Protein AF-C6X1U6-F1 (afdb_monomer_lite)

Foldseek 3Di:
DDDDPVQVPDPPDDDDDDPDDDPPDDDPPVPQDDPVDPVVSVVPPPPVVVVVVVCVVVVDPDPDPPPDDDQDDQWDCPPNDIDGDPVNVCCVVVVVVVVVVVVVVVVLQQVLLVVLCVVCDPVNVVVLVHDSVCSSVLSSVLVVVDVCNVCVVVVNSVVVVVSSVVCSVVVVVVPVVDCPPPDDD

Sequence (185 aa):
MKVSEADLANTQNFVELKIAYYDIQEVVISKFKPTGNLRKDVSSLKTGEKTLALQQMIGLPTPKGDGTPPELPVAGFSGGGLTFSLESIYDILSGERKKKERANQYERMNTAVGNIRKYYGEEYFAALKIPAQLTDNFLQFVYTSENLYPYIQANNYEAIAVYIEKYLPIYQRRLRNSSLMEVPK

Structure (mmCIF, N/CA/C/O backbone):
data_AF-C6X1U6-F1
#
_entry.id   AF-C6X1U6-F1
#
loop_
_atom_site.group_PDB
_atom_site.id
_atom_site.type_symbol
_atom_site.label_atom_id
_atom_site.label_alt_id
_atom_site.label_comp_id
_atom_site.label_asym_id
_atom_site.label_entity_id
_atom_site.label_seq_id
_atom_site.pdbx_PDB_ins_code
_atom_site.Cartn_x
_atom_site.Cartn_y
_atom_site.Cartn_z
_atom_site.occupancy
_atom_site.B_iso_or_equiv
_atom_site.auth_seq_id
_atom_site.auth_comp_id
_atom_site.auth_asym_id
_atom_site.auth_atom_id
_atom_site.pdbx_PDB_model_num
ATOM 1 N N . MET A 1 1 ? -17.023 -16.936 -48.971 1.00 50.19 1 MET A N 1
ATOM 2 C CA . MET A 1 1 ? -18.287 -16.251 -49.315 1.00 50.19 1 MET A CA 1
ATOM 3 C C . MET A 1 1 ? -18.943 -15.867 -47.996 1.00 50.19 1 MET A C 1
ATOM 5 O O . MET A 1 1 ? -19.066 -16.744 -47.152 1.00 50.19 1 MET A O 1
ATOM 9 N N . LYS A 1 2 ? -19.204 -14.582 -47.731 1.00 56.22 2 LYS A N 1
ATOM 10 C CA . LYS A 1 2 ? -19.850 -14.160 -46.475 1.00 56.22 2 LYS A CA 1
ATOM 11 C C . LYS A 1 2 ? -21.357 -14.364 -46.622 1.00 56.22 2 LYS A C 1
ATOM 13 O O . LYS A 1 2 ? -21.926 -13.840 -47.571 1.00 56.22 2 LYS A O 1
ATOM 18 N N . VAL A 1 3 ? -21.954 -15.136 -45.720 1.00 67.94 3 VAL A N 1
ATOM 19 C CA . VAL A 1 3 ? -23.409 -15.335 -45.647 1.00 67.94 3 VAL A CA 1
ATOM 20 C C . VAL A 1 3 ? -24.014 -14.118 -44.948 1.00 67.94 3 VAL A C 1
ATOM 22 O O . VAL A 1 3 ? -23.478 -13.688 -43.924 1.00 67.94 3 VAL A O 1
ATOM 25 N N . SER A 1 4 ? -25.064 -13.528 -45.522 1.00 78.81 4 SER A N 1
ATOM 26 C CA . SER A 1 4 ? -25.756 -12.375 -44.939 1.00 78.81 4 SER A CA 1
ATOM 27 C C . SER A 1 4 ? -26.919 -12.823 -44.047 1.00 78.81 4 SER A C 1
ATOM 29 O O . SER A 1 4 ? -27.421 -13.938 -44.173 1.00 78.81 4 SER A O 1
ATOM 31 N N . GLU A 1 5 ? -27.374 -11.959 -43.139 1.00 74.50 5 GLU A N 1
ATOM 32 C CA . GLU A 1 5 ? -28.480 -12.270 -42.217 1.00 74.50 5 GLU A CA 1
ATOM 33 C C . GLU A 1 5 ? -29.801 -12.566 -42.952 1.00 74.50 5 GLU A C 1
ATOM 35 O O . GLU A 1 5 ? -30.595 -13.386 -42.494 1.00 74.50 5 GLU A O 1
ATOM 40 N N . ALA A 1 6 ? -30.002 -11.973 -44.134 1.00 74.12 6 ALA A N 1
ATOM 41 C CA . ALA A 1 6 ? -31.162 -12.237 -44.985 1.00 74.12 6 ALA A CA 1
ATOM 42 C C . ALA A 1 6 ? -31.164 -13.667 -45.560 1.00 74.12 6 ALA A C 1
ATOM 44 O O . ALA A 1 6 ? -32.229 -14.255 -45.747 1.00 74.12 6 ALA A O 1
ATOM 45 N N . ASP A 1 7 ? -29.984 -14.253 -45.786 1.00 69.44 7 ASP A N 1
ATOM 46 C CA . ASP A 1 7 ? -29.849 -15.609 -46.329 1.00 69.44 7 ASP A CA 1
ATOM 47 C C . ASP A 1 7 ? -30.165 -16.685 -45.278 1.00 69.44 7 ASP A C 1
ATOM 49 O O . ASP A 1 7 ? -30.629 -17.772 -45.626 1.00 69.44 7 ASP A O 1
ATOM 53 N N . LEU A 1 8 ? -29.951 -16.380 -43.992 1.00 67.44 8 LEU A N 1
ATOM 54 C CA . LEU A 1 8 ? -30.239 -17.272 -42.860 1.00 67.44 8 LEU A CA 1
ATOM 55 C C . LEU A 1 8 ? -31.732 -17.311 -42.497 1.00 67.44 8 LEU A C 1
ATOM 57 O O . LEU A 1 8 ? -32.196 -18.292 -41.922 1.00 67.44 8 LEU A O 1
ATOM 61 N N . ALA A 1 9 ? -32.483 -16.258 -42.828 1.00 73.88 9 ALA A N 1
ATOM 62 C CA . ALA A 1 9 ? -33.910 -16.143 -42.521 1.00 73.88 9 ALA A CA 1
ATOM 63 C C . ALA A 1 9 ? -34.822 -16.844 -43.547 1.00 73.88 9 ALA A C 1
ATOM 65 O O . ALA A 1 9 ? -36.017 -17.019 -43.300 1.00 73.88 9 ALA A O 1
ATOM 66 N N . ASN A 1 10 ? -34.285 -17.242 -44.704 1.00 77.38 10 ASN A N 1
ATOM 67 C CA . ASN A 1 10 ? -35.047 -17.920 -45.745 1.00 77.38 10 ASN A CA 1
ATOM 68 C C . ASN A 1 10 ? -35.204 -19.417 -45.422 1.00 77.38 10 ASN A C 1
ATOM 70 O O . ASN A 1 10 ? -34.238 -20.176 -45.445 1.00 77.38 10 ASN A O 1
ATOM 74 N N . THR A 1 11 ? -36.441 -19.857 -45.185 1.00 71.06 11 THR A N 1
ATOM 75 C CA . THR A 1 11 ? -36.788 -21.250 -44.848 1.00 71.06 11 THR A CA 1
ATOM 76 C C . THR A 1 11 ? -36.575 -22.251 -45.986 1.00 71.06 11 THR A C 1
ATOM 78 O O . THR A 1 11 ? -36.653 -23.454 -45.748 1.00 71.06 11 THR A O 1
ATOM 81 N N . GLN A 1 12 ? -36.294 -21.787 -47.209 1.00 77.31 12 GLN A N 1
ATOM 82 C CA . GLN A 1 12 ? -35.947 -22.643 -48.349 1.00 77.31 12 GLN A CA 1
ATOM 83 C C . GLN A 1 12 ? -34.436 -22.902 -48.486 1.00 77.31 12 GLN A C 1
ATOM 85 O O . GLN A 1 12 ? -34.033 -23.690 -49.341 1.00 77.31 12 GLN A O 1
ATOM 90 N N . ASN A 1 13 ? -33.593 -22.274 -47.659 1.00 73.00 13 ASN A N 1
ATOM 91 C CA . ASN A 1 13 ? -32.148 -22.484 -47.694 1.00 73.00 13 ASN A CA 1
ATOM 92 C C . ASN A 1 13 ? -31.732 -23.659 -46.801 1.00 73.00 13 ASN A C 1
ATOM 94 O O . ASN A 1 13 ? -32.046 -23.709 -45.613 1.00 73.00 13 ASN A O 1
ATOM 98 N N . PHE A 1 14 ? -30.970 -24.593 -47.371 1.00 68.94 14 PHE A N 1
ATOM 99 C CA . PHE A 1 14 ? -30.377 -25.709 -46.639 1.00 68.94 14 PHE A CA 1
ATOM 100 C C . PHE A 1 14 ? -28.915 -25.387 -46.306 1.00 68.94 14 PHE A C 1
ATOM 102 O O . PHE A 1 14 ? -28.073 -25.300 -47.201 1.00 68.94 14 PHE A O 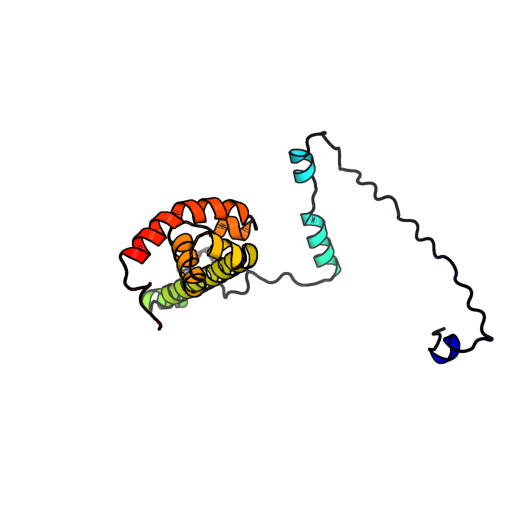1
ATOM 109 N N . VAL A 1 15 ? -28.613 -25.191 -45.021 1.00 71.50 15 VAL A N 1
ATOM 110 C CA . VAL A 1 15 ? -27.253 -24.912 -44.537 1.00 71.50 15 VAL A CA 1
ATOM 111 C C . VAL A 1 15 ? -26.672 -26.185 -43.930 1.00 71.50 15 VAL A C 1
ATOM 113 O O . VAL A 1 15 ? -27.056 -26.602 -42.840 1.00 71.50 15 VAL A O 1
ATOM 116 N N . GLU A 1 16 ? -25.733 -26.808 -44.637 1.00 68.00 16 GLU A N 1
ATOM 117 C CA . GLU A 1 16 ? -25.011 -27.979 -44.138 1.00 68.00 16 GLU A CA 1
ATOM 118 C C . GLU A 1 16 ? -23.931 -27.544 -43.131 1.00 68.00 16 GLU A C 1
ATOM 120 O O . GLU A 1 16 ? -22.951 -26.882 -43.483 1.00 68.00 16 GLU A O 1
ATOM 125 N N . LEU A 1 17 ? -24.097 -27.924 -41.861 1.00 72.06 17 LEU A N 1
ATOM 126 C CA . LEU A 1 17 ? -23.084 -27.718 -40.828 1.00 72.06 17 LEU A CA 1
ATOM 127 C C . LEU A 1 17 ? -22.042 -28.833 -40.909 1.00 72.06 17 LEU A C 1
ATOM 129 O O . LEU A 1 17 ? -22.292 -29.971 -40.514 1.00 72.06 17 LEU A O 1
ATOM 133 N N . LYS A 1 18 ? -20.845 -28.501 -41.392 1.00 69.75 18 LYS A N 1
ATOM 134 C CA . LYS A 1 18 ? -19.700 -29.412 -41.323 1.00 69.75 18 LYS A CA 1
ATOM 135 C C . LYS A 1 18 ? -19.102 -29.347 -39.926 1.00 69.75 18 LYS A C 1
ATOM 137 O O . LYS A 1 18 ? -18.634 -28.293 -39.497 1.00 69.75 18 LYS A O 1
ATOM 142 N N . ILE A 1 19 ? -19.117 -30.474 -39.221 1.00 71.31 19 ILE A N 1
ATOM 143 C CA . ILE A 1 19 ? -18.450 -30.606 -37.927 1.00 71.31 19 ILE A CA 1
ATOM 144 C C . ILE A 1 19 ? -16.945 -30.496 -38.183 1.00 71.31 19 ILE A C 1
ATOM 146 O O . ILE A 1 19 ? -16.325 -31.404 -38.732 1.00 71.31 19 ILE A O 1
ATOM 150 N N . ALA A 1 20 ? -16.363 -29.354 -37.828 1.00 67.31 20 ALA A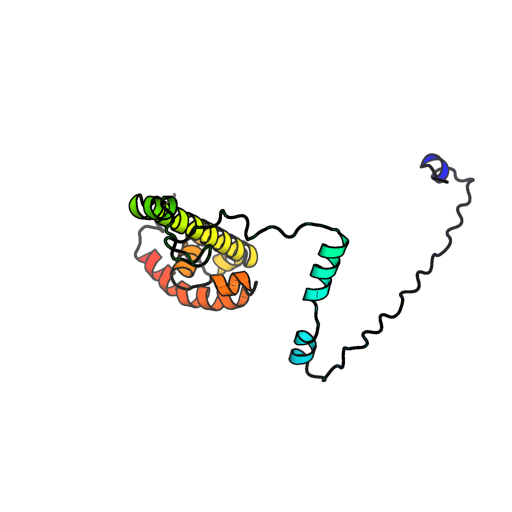 N 1
ATOM 151 C CA . ALA A 1 20 ? -14.921 -29.183 -37.826 1.00 67.31 20 ALA A CA 1
ATOM 152 C C . ALA A 1 20 ? -14.374 -29.824 -36.546 1.00 67.31 20 ALA A C 1
ATOM 154 O O . ALA A 1 20 ? -14.392 -29.215 -35.476 1.00 67.31 20 ALA A O 1
ATOM 155 N N . TYR A 1 21 ? -13.927 -31.074 -36.648 1.00 63.84 21 TYR A N 1
ATOM 156 C CA . TYR A 1 21 ? -13.110 -31.676 -35.604 1.00 63.84 21 TYR A CA 1
ATOM 157 C C . TYR A 1 21 ? -11.742 -30.999 -35.641 1.00 63.84 21 TYR A C 1
ATOM 159 O O . TYR A 1 21 ? -10.990 -31.138 -36.605 1.00 63.84 21 TYR A O 1
ATOM 167 N N . TYR A 1 22 ? -11.444 -30.219 -34.609 1.00 65.31 22 TYR A N 1
ATOM 168 C CA . TYR A 1 22 ? -10.088 -29.764 -34.358 1.00 65.31 22 TYR A CA 1
ATOM 169 C C . TYR A 1 22 ? -9.414 -30.835 -33.510 1.00 65.31 22 TYR A C 1
ATOM 171 O O . TYR A 1 22 ? -9.748 -30.986 -32.334 1.00 65.31 22 TYR A O 1
ATOM 179 N N . ASP A 1 23 ? -8.486 -31.581 -34.102 1.00 61.91 23 ASP A N 1
ATOM 180 C CA . ASP A 1 23 ? -7.615 -32.448 -33.318 1.00 61.91 23 ASP A CA 1
ATOM 181 C C . ASP A 1 23 ? -6.741 -31.570 -32.422 1.00 61.91 23 ASP A C 1
ATOM 183 O O . ASP A 1 23 ? -5.932 -30.758 -32.885 1.00 61.91 23 ASP A O 1
ATOM 187 N N . ILE A 1 24 ? -6.929 -31.714 -31.111 1.00 65.25 24 ILE A N 1
ATOM 188 C CA . ILE A 1 24 ? -6.045 -31.108 -30.123 1.00 65.25 24 ILE A CA 1
ATOM 189 C C . ILE A 1 24 ? -4.733 -31.883 -30.203 1.00 65.25 24 ILE A C 1
ATOM 191 O O . ILE A 1 24 ? -4.658 -33.032 -29.773 1.00 65.25 24 ILE A O 1
ATOM 195 N N . GLN A 1 25 ? -3.702 -31.258 -30.774 1.00 67.50 25 GLN A N 1
ATOM 196 C CA . GLN A 1 25 ? -2.371 -31.857 -30.819 1.00 67.50 25 GLN A CA 1
ATOM 197 C C . GLN A 1 25 ? -1.888 -32.139 -29.395 1.00 67.50 25 GLN A C 1
ATOM 199 O O . GLN A 1 25 ? -1.902 -31.257 -28.531 1.00 67.50 25 GLN A O 1
ATOM 204 N N . GLU A 1 26 ? -1.446 -33.371 -29.155 1.00 64.88 26 GLU A N 1
ATOM 205 C CA . GLU A 1 26 ? -0.844 -33.751 -27.886 1.00 64.88 26 GLU A CA 1
ATOM 206 C C . GLU A 1 26 ? 0.446 -32.948 -27.676 1.00 64.88 26 GLU A C 1
ATOM 208 O O . GLU A 1 26 ? 1.422 -33.063 -28.421 1.00 64.88 26 GLU A O 1
ATOM 213 N N . VAL A 1 27 ? 0.457 -32.103 -26.646 1.00 67.00 27 VAL A N 1
ATOM 214 C CA . VAL A 1 27 ? 1.655 -31.356 -26.267 1.00 67.00 27 VAL A CA 1
ATOM 215 C C . VAL A 1 27 ? 2.559 -32.292 -25.477 1.00 67.00 27 VAL A C 1
ATOM 217 O O . VAL A 1 27 ? 2.392 -32.472 -24.271 1.00 67.00 27 VAL A O 1
ATOM 220 N N . VAL A 1 28 ? 3.555 -32.867 -26.149 1.00 61.66 28 VAL A N 1
ATOM 221 C CA . VAL A 1 28 ? 4.615 -33.629 -25.482 1.00 61.66 28 VAL A CA 1
ATOM 222 C C . VAL A 1 28 ? 5.458 -32.665 -24.647 1.00 61.66 28 VAL A C 1
ATOM 224 O O . VAL A 1 28 ? 6.329 -31.953 -25.155 1.00 61.66 28 VAL A O 1
ATOM 227 N N . ILE A 1 29 ? 5.228 -32.643 -23.332 1.00 61.91 29 ILE A N 1
ATOM 228 C CA . ILE A 1 29 ? 6.086 -31.920 -22.388 1.00 61.91 29 ILE A CA 1
ATOM 229 C C . ILE A 1 29 ? 7.351 -32.760 -22.173 1.00 61.91 29 ILE A C 1
ATOM 231 O O . ILE A 1 29 ? 7.515 -33.433 -21.161 1.00 61.91 29 ILE A O 1
ATOM 235 N N . SER A 1 30 ? 8.270 -32.722 -23.139 1.00 59.72 30 SER A N 1
ATOM 236 C CA . SER A 1 30 ? 9.476 -33.570 -23.194 1.00 59.72 30 SER A CA 1
ATOM 237 C C . SER A 1 30 ? 10.412 -33.470 -21.979 1.00 59.72 30 SER A C 1
ATOM 239 O O . SER A 1 30 ? 11.325 -34.280 -21.831 1.00 59.72 30 SER A O 1
ATOM 241 N N . LYS A 1 31 ? 10.212 -32.482 -21.098 1.00 62.06 31 LYS A N 1
ATOM 242 C CA . LYS A 1 31 ? 11.118 -32.168 -19.983 1.00 62.06 31 LYS A CA 1
ATOM 243 C C . LYS A 1 31 ? 10.498 -32.308 -18.592 1.00 62.06 31 LYS A C 1
ATOM 245 O O . LYS A 1 31 ? 11.235 -32.194 -17.616 1.00 62.06 31 LYS A O 1
ATOM 250 N N . PHE A 1 32 ? 9.190 -32.538 -18.469 1.00 67.38 32 PHE A N 1
ATOM 251 C CA . PHE A 1 32 ? 8.551 -32.634 -17.155 1.00 67.38 32 PHE A CA 1
ATOM 252 C C . PHE A 1 32 ? 8.532 -34.089 -16.683 1.00 67.38 32 PHE A C 1
ATOM 254 O O . PHE A 1 32 ? 7.814 -34.922 -17.227 1.00 67.38 32 PHE A O 1
ATOM 261 N N . LYS A 1 33 ? 9.357 -34.395 -15.677 1.00 76.31 33 LYS A N 1
ATOM 262 C CA . LYS A 1 33 ? 9.406 -35.704 -15.018 1.00 76.31 33 LYS A CA 1
ATOM 263 C C . LYS A 1 33 ? 8.799 -35.557 -13.619 1.00 76.31 33 LYS A C 1
ATOM 265 O O . LYS A 1 33 ? 9.509 -35.074 -12.735 1.00 76.31 33 LYS A O 1
ATOM 270 N N . PRO A 1 34 ? 7.516 -35.907 -13.418 1.00 73.94 34 PRO A N 1
ATOM 271 C CA . PRO A 1 34 ? 6.858 -35.729 -12.129 1.00 73.94 34 PRO A CA 1
ATOM 272 C C . PRO A 1 34 ? 7.531 -36.605 -11.073 1.00 73.94 34 PRO A C 1
ATOM 274 O O . PRO A 1 34 ? 7.770 -37.793 -11.286 1.00 73.94 34 PRO A O 1
ATOM 277 N N . THR A 1 35 ? 7.860 -36.001 -9.937 1.00 78.75 35 THR A N 1
ATOM 278 C CA . THR A 1 35 ? 8.556 -36.670 -8.830 1.00 78.75 35 THR A CA 1
ATOM 279 C C . THR A 1 35 ? 7.592 -37.249 -7.795 1.00 78.75 35 THR A C 1
ATOM 281 O O . THR A 1 35 ? 8.029 -37.944 -6.879 1.00 78.75 35 THR A O 1
ATOM 284 N N . GLY A 1 36 ? 6.289 -36.959 -7.917 1.00 79.69 36 GLY A N 1
ATOM 285 C CA . GLY A 1 36 ? 5.250 -37.385 -6.974 1.00 79.69 36 GLY A CA 1
ATOM 286 C C . GLY A 1 36 ? 5.150 -36.487 -5.737 1.00 79.69 36 GLY A C 1
ATOM 287 O O . GLY A 1 36 ? 4.312 -36.713 -4.867 1.00 79.69 36 GLY A O 1
ATOM 288 N N . ASN A 1 37 ? 5.978 -35.443 -5.653 1.00 81.69 37 ASN A N 1
ATOM 289 C CA . ASN A 1 37 ? 5.894 -34.411 -4.631 1.00 81.69 37 ASN A CA 1
ATOM 290 C C . ASN A 1 37 ? 5.326 -33.135 -5.256 1.00 81.69 37 ASN A C 1
ATOM 292 O O . ASN A 1 37 ? 6.052 -32.380 -5.903 1.00 81.69 37 ASN A O 1
ATOM 296 N N . LEU A 1 38 ? 4.045 -32.868 -4.990 1.00 78.75 38 LEU A N 1
ATOM 297 C CA . LEU A 1 38 ? 3.304 -31.714 -5.513 1.00 78.75 38 LEU A CA 1
ATOM 298 C C . LEU A 1 38 ? 4.061 -30.390 -5.368 1.00 78.75 38 LEU A C 1
ATOM 300 O O . LEU A 1 38 ? 4.091 -29.595 -6.300 1.00 78.75 38 LEU A O 1
ATOM 304 N N . ARG A 1 39 ? 4.734 -30.155 -4.236 1.00 76.25 39 ARG A N 1
ATOM 305 C CA . ARG A 1 39 ? 5.456 -28.897 -4.006 1.00 76.25 39 ARG A CA 1
ATOM 306 C C . ARG A 1 39 ? 6.658 -28.738 -4.942 1.00 76.25 39 ARG A C 1
ATOM 308 O O . ARG A 1 39 ? 6.900 -27.639 -5.429 1.00 76.25 39 ARG A O 1
ATOM 315 N N . LYS A 1 40 ? 7.401 -29.823 -5.192 1.00 76.31 40 LYS A N 1
ATOM 316 C CA . LYS A 1 40 ? 8.548 -29.830 -6.119 1.00 76.31 40 LYS A CA 1
ATOM 317 C C . LYS A 1 40 ? 8.098 -29.783 -7.576 1.00 76.31 40 LYS A C 1
ATOM 319 O O . LYS A 1 40 ? 8.709 -29.097 -8.393 1.00 76.31 40 LYS A O 1
ATOM 324 N N . ASP A 1 41 ? 7.016 -30.485 -7.881 1.00 76.50 41 ASP A N 1
ATOM 325 C CA . ASP A 1 41 ? 6.480 -30.571 -9.232 1.00 76.50 41 ASP A CA 1
ATOM 326 C C . ASP A 1 41 ? 5.903 -29.211 -9.660 1.00 76.50 41 ASP A C 1
ATOM 328 O O . ASP A 1 41 ? 6.254 -28.721 -10.731 1.00 76.50 41 ASP A O 1
ATOM 332 N N . VAL A 1 42 ? 5.164 -28.520 -8.783 1.00 73.56 42 VAL A N 1
ATOM 333 C CA . VAL A 1 42 ? 4.659 -27.155 -9.031 1.00 73.56 42 VAL A CA 1
ATOM 334 C C . VAL A 1 42 ? 5.794 -26.151 -9.243 1.00 73.56 42 VAL A C 1
ATOM 336 O O . VAL A 1 42 ? 5.718 -25.344 -10.165 1.00 73.56 42 VAL A O 1
ATOM 339 N N . SER A 1 43 ? 6.878 -26.212 -8.463 1.00 70.81 43 SER A N 1
ATOM 340 C CA . SER A 1 43 ? 8.012 -25.296 -8.655 1.00 70.81 43 SER A CA 1
ATOM 341 C C . SER A 1 43 ? 8.825 -25.583 -9.923 1.00 70.81 43 SER A C 1
ATOM 343 O O . SER A 1 43 ? 9.539 -24.709 -10.406 1.00 70.81 43 SER A O 1
ATOM 345 N N . SER A 1 44 ? 8.753 -26.806 -10.458 1.00 70.56 44 SER A N 1
ATOM 346 C CA . SER A 1 44 ? 9.437 -27.189 -11.702 1.00 70.56 44 SER A CA 1
ATOM 347 C C . SER A 1 44 ? 8.686 -26.761 -12.970 1.00 70.56 44 SER A C 1
ATOM 349 O O . SER A 1 44 ? 9.253 -26.776 -14.067 1.00 70.56 44 SER A O 1
ATOM 351 N N . LEU A 1 45 ? 7.424 -26.340 -12.835 1.00 70.44 45 LEU A N 1
ATOM 352 C CA . LEU A 1 45 ? 6.650 -25.779 -13.933 1.00 70.44 45 LEU A CA 1
ATOM 353 C C . LEU A 1 45 ? 7.167 -24.374 -14.256 1.00 70.44 45 LEU A C 1
ATOM 355 O O . LEU A 1 45 ? 6.998 -23.422 -13.496 1.00 70.44 45 LEU A O 1
ATOM 359 N N . LYS A 1 46 ? 7.784 -24.228 -15.429 1.00 63.94 46 LYS A N 1
ATOM 360 C CA . LYS A 1 46 ? 8.255 -22.943 -15.955 1.00 63.94 46 LYS A CA 1
ATOM 361 C C . LYS A 1 46 ? 7.101 -22.078 -16.484 1.00 63.94 46 LYS A C 1
ATOM 363 O O . LYS A 1 46 ? 7.018 -21.785 -17.674 1.00 63.94 46 LYS A O 1
ATOM 368 N N . THR A 1 47 ? 6.183 -21.669 -15.615 1.00 62.78 47 THR A N 1
ATOM 369 C CA . THR A 1 47 ? 5.020 -20.850 -16.005 1.00 62.78 47 THR A CA 1
ATOM 370 C C . THR A 1 47 ? 5.433 -19.463 -16.517 1.00 62.78 47 THR A C 1
ATOM 372 O O . THR A 1 47 ? 4.802 -18.936 -17.431 1.00 62.78 47 THR A O 1
ATOM 375 N N . GLY A 1 48 ? 6.537 -18.905 -16.007 1.00 61.78 48 GLY A N 1
ATOM 376 C CA . GLY A 1 48 ? 7.036 -17.578 -16.394 1.00 61.78 48 GLY A CA 1
ATOM 377 C C . GLY A 1 48 ? 7.592 -17.469 -17.821 1.00 61.78 48 GLY A C 1
ATOM 378 O O . GLY A 1 48 ? 7.577 -16.384 -18.390 1.00 61.78 48 GLY A O 1
ATOM 379 N N . GLU A 1 49 ? 8.035 -18.569 -18.444 1.00 64.94 49 GLU A N 1
ATOM 380 C CA . GLU A 1 49 ? 8.553 -18.525 -19.826 1.00 64.94 49 GLU A CA 1
ATOM 381 C C . GLU A 1 49 ? 7.429 -18.305 -20.853 1.00 64.94 49 GLU A C 1
ATOM 383 O O . GLU A 1 49 ? 7.663 -17.716 -21.906 1.00 64.94 49 GLU A O 1
ATOM 388 N N . LYS A 1 50 ? 6.192 -18.720 -20.542 1.00 68.50 50 LYS A N 1
ATOM 389 C CA . LYS A 1 50 ? 5.056 -18.612 -21.470 1.00 68.50 50 LYS A CA 1
ATOM 390 C C . LYS A 1 50 ? 4.590 -17.171 -21.659 1.00 68.50 50 LYS A C 1
ATOM 392 O O . LYS A 1 50 ? 4.340 -16.761 -22.786 1.00 68.50 50 LYS A O 1
ATOM 397 N N . THR A 1 51 ? 4.485 -16.395 -20.582 1.00 68.56 51 THR A N 1
ATOM 398 C CA . THR A 1 51 ? 4.078 -14.981 -20.657 1.00 68.56 51 THR A CA 1
ATOM 399 C C . THR A 1 51 ? 5.124 -14.143 -21.386 1.00 68.56 51 THR A C 1
ATOM 401 O O . THR A 1 51 ? 4.770 -13.294 -22.198 1.00 68.56 51 THR A O 1
ATOM 404 N N . LEU A 1 52 ? 6.405 -14.437 -21.158 1.00 69.88 52 LEU A N 1
ATOM 405 C CA . LEU A 1 52 ? 7.533 -13.758 -21.791 1.00 69.88 52 LEU A CA 1
ATOM 406 C C . LEU A 1 52 ? 7.624 -14.093 -23.291 1.00 69.88 52 LEU A C 1
ATOM 408 O O . LEU A 1 52 ? 7.754 -13.191 -24.114 1.00 69.88 52 LEU A O 1
ATOM 412 N N . ALA A 1 53 ? 7.456 -15.366 -23.667 1.00 72.19 53 ALA A N 1
ATOM 413 C CA . ALA A 1 53 ? 7.399 -15.787 -25.070 1.00 72.19 53 ALA A CA 1
ATOM 414 C C . ALA A 1 53 ? 6.194 -15.181 -25.815 1.00 72.19 53 ALA A C 1
ATOM 416 O O . ALA A 1 53 ? 6.326 -14.748 -26.959 1.00 72.19 53 ALA A O 1
ATOM 417 N N . LEU A 1 54 ? 5.032 -15.089 -25.157 1.00 71.31 54 LEU A N 1
ATOM 418 C CA . LEU A 1 54 ? 3.857 -14.412 -25.711 1.00 71.31 54 LEU A CA 1
ATOM 419 C C . LEU A 1 54 ? 4.116 -12.912 -25.911 1.00 71.31 54 LEU A C 1
ATOM 421 O O . LEU A 1 54 ? 3.828 -12.386 -26.979 1.00 71.31 54 LEU A O 1
ATOM 425 N N . GLN A 1 55 ? 4.714 -12.220 -24.939 1.00 70.06 55 GLN A N 1
ATOM 426 C CA . GLN A 1 55 ? 5.071 -10.800 -25.071 1.00 70.06 55 GLN A CA 1
ATOM 427 C C . GLN A 1 55 ? 6.047 -10.546 -26.228 1.00 70.06 55 GLN A C 1
ATOM 429 O O . GLN A 1 55 ? 5.860 -9.597 -26.990 1.00 70.06 55 GLN A O 1
ATOM 434 N N . GLN A 1 56 ? 7.043 -11.422 -26.399 1.00 74.25 56 GLN A N 1
ATOM 435 C CA . GLN A 1 56 ? 7.983 -11.371 -27.522 1.00 74.25 56 GLN A CA 1
ATOM 436 C C . GLN A 1 56 ? 7.286 -11.585 -28.872 1.00 74.25 56 GLN A C 1
ATOM 438 O O . GLN A 1 56 ? 7.594 -10.882 -29.829 1.00 74.25 56 GLN A O 1
ATOM 443 N N . MET A 1 57 ? 6.321 -12.509 -28.945 1.00 71.56 57 MET A N 1
ATOM 444 C CA . MET A 1 57 ? 5.556 -12.794 -30.165 1.00 71.56 57 MET A CA 1
ATOM 445 C C . MET A 1 57 ? 4.634 -11.635 -30.576 1.00 71.56 57 MET A C 1
ATOM 447 O O . MET A 1 57 ? 4.455 -11.390 -31.765 1.00 71.56 57 MET A O 1
ATOM 451 N N . ILE A 1 58 ? 4.060 -10.916 -29.606 1.00 74.88 58 ILE A N 1
ATOM 452 C CA . ILE A 1 58 ? 3.153 -9.779 -29.853 1.00 74.88 58 ILE A CA 1
ATOM 453 C C . ILE A 1 58 ? 3.953 -8.483 -30.127 1.00 74.88 58 ILE A C 1
ATOM 455 O O . ILE A 1 58 ? 3.408 -7.509 -30.639 1.00 74.88 58 ILE A O 1
ATOM 459 N N . GLY A 1 59 ? 5.260 -8.465 -29.835 1.00 76.00 59 GLY A N 1
ATOM 460 C CA . GLY A 1 59 ? 6.148 -7.339 -30.141 1.00 76.00 59 GLY A CA 1
ATOM 461 C C . GLY A 1 59 ? 5.936 -6.109 -29.254 1.00 76.00 59 GLY A C 1
ATOM 462 O O . GLY A 1 59 ? 6.347 -5.011 -29.630 1.00 76.00 59 GLY A O 1
ATOM 463 N N . LEU A 1 60 ? 5.301 -6.260 -28.085 1.00 74.94 60 LEU A N 1
ATOM 464 C CA . LEU A 1 60 ? 5.164 -5.145 -27.148 1.00 74.94 60 LEU A CA 1
ATOM 465 C C . LEU A 1 60 ? 6.530 -4.854 -26.509 1.00 74.94 60 LEU A C 1
ATOM 467 O O . LEU A 1 60 ? 7.114 -5.756 -25.899 1.00 74.94 60 LEU A O 1
ATOM 471 N N . PRO A 1 61 ? 7.049 -3.615 -26.592 1.00 67.69 61 PRO A N 1
ATOM 472 C CA . PRO A 1 61 ? 8.232 -3.248 -25.834 1.00 67.69 61 PRO A CA 1
ATOM 473 C C . PRO A 1 61 ? 7.919 -3.380 -24.342 1.00 67.69 61 PRO A C 1
ATOM 475 O O . PRO A 1 61 ? 6.891 -2.896 -23.865 1.00 67.69 61 PRO A O 1
ATOM 478 N N . THR A 1 62 ? 8.807 -4.027 -23.589 1.00 66.00 62 THR A N 1
ATOM 479 C CA . THR A 1 62 ? 8.692 -4.055 -22.129 1.00 66.00 62 THR A CA 1
ATOM 480 C C . THR A 1 62 ? 8.785 -2.619 -21.605 1.00 66.00 62 THR A C 1
ATOM 482 O O . THR A 1 62 ? 9.737 -1.918 -21.978 1.00 66.00 62 THR A O 1
ATOM 485 N N . PRO A 1 63 ? 7.842 -2.157 -20.764 1.00 64.56 63 PRO A N 1
ATOM 486 C CA . PRO A 1 63 ? 7.933 -0.832 -20.169 1.00 64.56 63 PRO A CA 1
ATOM 487 C C . PRO A 1 63 ? 9.262 -0.708 -19.415 1.00 64.56 63 PRO A C 1
ATOM 489 O O . PRO A 1 63 ? 9.680 -1.619 -18.700 1.00 64.56 63 PRO A O 1
ATOM 492 N N . LYS A 1 64 ? 9.977 0.399 -19.636 1.00 61.91 64 LYS A N 1
ATOM 493 C CA . LYS A 1 64 ? 11.242 0.660 -18.945 1.00 61.91 64 LYS A CA 1
ATOM 494 C C . LYS A 1 64 ? 10.933 1.080 -17.509 1.00 61.91 64 LYS A C 1
ATOM 496 O O . LYS A 1 64 ? 10.476 2.197 -17.285 1.00 61.91 64 LYS A O 1
ATOM 501 N N . GLY A 1 65 ? 11.220 0.190 -16.562 1.00 67.75 65 GLY A N 1
ATOM 502 C CA . GLY A 1 65 ? 11.007 0.423 -15.134 1.00 67.75 65 GLY A CA 1
ATOM 503 C C . GLY A 1 65 ? 9.530 0.490 -14.742 1.00 67.75 65 GLY A C 1
ATOM 504 O O . GLY A 1 65 ? 8.643 0.142 -15.519 1.00 67.75 65 GLY A O 1
ATOM 505 N N . ASP A 1 66 ? 9.276 0.983 -13.534 1.00 67.06 66 ASP A N 1
ATOM 506 C CA . ASP A 1 66 ? 7.947 0.984 -12.909 1.00 67.06 66 ASP A CA 1
ATOM 507 C C . ASP A 1 66 ? 7.086 2.200 -13.316 1.00 67.06 66 ASP A C 1
ATOM 509 O O . ASP A 1 66 ? 6.127 2.555 -12.636 1.00 67.06 66 ASP A O 1
ATOM 513 N N . GLY A 1 67 ? 7.450 2.899 -14.400 1.00 69.00 67 GLY A N 1
ATOM 514 C CA . GLY A 1 67 ? 6.787 4.130 -14.85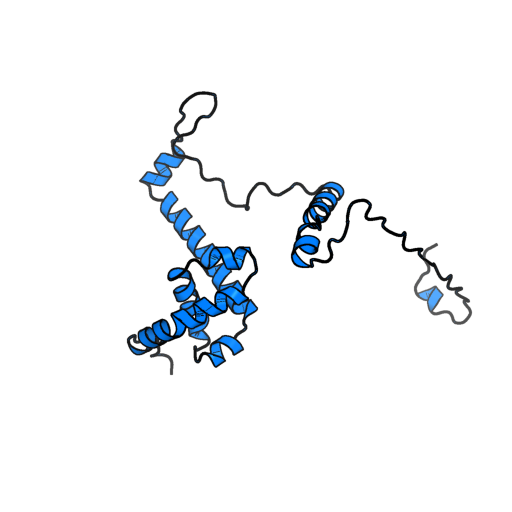7 1.00 69.00 67 GLY A CA 1
ATOM 515 C C . GLY A 1 67 ? 7.143 5.394 -14.059 1.00 69.00 67 GLY A C 1
ATOM 516 O O . GLY A 1 67 ? 6.784 6.496 -14.470 1.00 69.00 67 GLY A O 1
ATOM 517 N N . THR A 1 68 ? 7.888 5.273 -12.957 1.00 69.12 68 THR A N 1
ATOM 518 C CA . THR A 1 68 ? 8.379 6.415 -12.171 1.00 69.12 68 THR A CA 1
ATOM 519 C C . THR A 1 68 ? 9.675 6.994 -12.755 1.00 69.12 68 THR A C 1
ATOM 521 O O . THR A 1 68 ? 10.555 6.213 -13.133 1.00 69.12 68 THR A O 1
ATOM 524 N N . PRO A 1 69 ? 9.866 8.331 -12.773 1.00 69.38 69 PRO A N 1
ATOM 525 C CA . PRO A 1 69 ? 11.120 8.937 -13.218 1.00 69.38 69 PRO A CA 1
ATOM 526 C C . PRO A 1 69 ? 12.309 8.436 -12.383 1.00 69.38 69 PRO A C 1
ATOM 528 O O . PRO A 1 69 ? 12.211 8.474 -11.146 1.00 69.38 69 PRO A O 1
ATOM 531 N N . PRO A 1 70 ? 13.416 8.006 -13.019 1.00 71.12 70 PRO A N 1
ATOM 532 C CA . PRO A 1 70 ? 14.579 7.479 -12.316 1.00 71.12 70 PRO A CA 1
ATOM 533 C C . PRO A 1 70 ? 15.161 8.537 -11.374 1.00 71.12 70 PRO A C 1
ATOM 535 O O . PRO A 1 70 ? 15.284 9.705 -11.737 1.00 71.12 70 PRO A O 1
ATOM 538 N N . GLU A 1 71 ? 15.511 8.135 -10.154 1.00 74.38 71 GLU A N 1
ATOM 539 C CA . GLU A 1 71 ? 16.224 9.004 -9.217 1.00 74.38 71 GLU A CA 1
ATOM 540 C C . GLU A 1 71 ? 17.724 8.917 -9.496 1.00 74.38 71 GLU A C 1
ATOM 542 O O . GLU A 1 71 ? 18.317 7.837 -9.449 1.00 74.38 71 GLU A O 1
ATOM 547 N N . LEU A 1 72 ? 18.332 10.056 -9.832 1.00 77.56 72 LEU A N 1
ATOM 548 C CA . LEU A 1 72 ? 19.757 10.128 -10.128 1.00 77.56 72 LEU A CA 1
ATOM 549 C C . LEU A 1 72 ? 20.569 10.062 -8.823 1.00 77.56 72 LEU A C 1
ATOM 551 O O . LEU A 1 72 ? 20.276 10.806 -7.882 1.00 77.56 72 LEU A O 1
ATOM 555 N N . PRO A 1 73 ? 21.607 9.211 -8.744 1.00 80.12 73 PRO A N 1
ATOM 556 C CA . PRO A 1 73 ? 22.474 9.171 -7.579 1.00 80.12 73 PRO A CA 1
ATOM 557 C C . PRO A 1 73 ? 23.343 10.435 -7.494 1.00 80.12 73 PRO A C 1
ATOM 559 O O . PRO A 1 73 ? 23.742 11.015 -8.509 1.00 80.12 73 PRO A O 1
ATOM 562 N N . VAL A 1 74 ? 23.686 10.813 -6.256 1.00 80.38 74 VAL A N 1
ATOM 563 C CA . VAL A 1 74 ? 24.557 11.966 -5.951 1.00 80.38 74 VAL A CA 1
ATOM 564 C C . VAL A 1 74 ? 25.924 11.836 -6.588 1.00 80.38 74 VAL A C 1
ATOM 566 O O . VAL A 1 74 ? 26.452 12.805 -7.130 1.00 80.38 74 VAL A O 1
ATOM 569 N N . ALA A 1 75 ? 26.471 10.629 -6.529 1.00 83.38 75 ALA A N 1
ATOM 570 C CA . ALA A 1 75 ? 27.721 10.273 -7.157 1.00 83.38 75 ALA A CA 1
ATOM 571 C C . ALA A 1 75 ? 27.558 8.945 -7.896 1.00 83.38 75 ALA A C 1
ATOM 573 O O . ALA A 1 75 ? 26.861 8.043 -7.429 1.00 83.38 75 ALA A O 1
ATOM 574 N N . GLY A 1 76 ? 28.213 8.827 -9.042 1.00 82.81 76 GLY A N 1
ATOM 575 C CA . GLY A 1 76 ? 28.226 7.622 -9.857 1.00 82.81 76 GLY A CA 1
ATOM 576 C C . GLY A 1 76 ? 29.596 7.384 -10.470 1.00 82.81 76 GLY A C 1
ATOM 577 O O . GLY A 1 76 ? 30.471 8.247 -10.430 1.00 82.81 76 GLY A O 1
ATOM 578 N N . PHE A 1 77 ? 29.765 6.201 -11.049 1.00 77.12 77 PHE A N 1
ATOM 579 C CA . PHE A 1 77 ? 30.955 5.834 -11.811 1.00 77.12 77 PHE A CA 1
ATOM 580 C C . PHE A 1 77 ? 30.618 5.769 -13.301 1.00 77.12 77 PHE A C 1
ATOM 582 O O . PHE A 1 77 ? 30.701 4.711 -13.924 1.00 77.12 77 PHE A O 1
ATOM 589 N N . SER A 1 78 ? 30.157 6.879 -13.882 1.00 75.50 78 SER A N 1
ATOM 590 C CA . SER A 1 78 ? 29.942 6.938 -15.332 1.00 75.50 78 SER A CA 1
ATOM 591 C C . SER A 1 78 ? 31.250 7.287 -16.041 1.00 75.50 78 SER A C 1
ATOM 593 O O . SER A 1 78 ? 31.919 8.245 -15.663 1.00 75.50 78 SER A O 1
ATOM 595 N N . GLY A 1 79 ? 31.627 6.514 -17.064 1.00 68.25 79 GLY A N 1
ATOM 596 C CA . GLY A 1 79 ? 32.795 6.820 -17.903 1.00 68.25 79 GLY A CA 1
ATOM 597 C C . GLY A 1 79 ? 34.167 6.546 -17.271 1.00 68.25 79 GLY A C 1
ATOM 598 O O . GLY A 1 79 ? 35.157 7.096 -17.738 1.00 68.25 79 GLY A O 1
ATOM 599 N N . GLY A 1 80 ? 34.253 5.704 -16.234 1.00 74.81 80 GLY A N 1
ATOM 600 C CA . GLY A 1 80 ? 35.535 5.291 -15.636 1.00 74.81 80 GLY A CA 1
ATOM 601 C C . GLY A 1 80 ? 36.099 6.227 -14.558 1.00 74.81 80 GLY A C 1
ATOM 602 O O . GLY A 1 80 ? 37.238 6.043 -14.140 1.00 74.81 80 GLY A O 1
ATOM 603 N N . GLY A 1 81 ? 35.315 7.197 -14.076 1.00 78.69 81 GLY A N 1
ATOM 604 C CA . GLY A 1 81 ? 35.681 8.094 -12.974 1.00 78.69 81 GLY A CA 1
ATOM 605 C C . GLY A 1 81 ? 34.491 8.434 -12.073 1.00 78.69 81 GLY A C 1
ATOM 606 O O . GLY A 1 81 ? 33.357 8.076 -12.381 1.00 78.69 81 GLY A O 1
ATOM 607 N N . LEU A 1 82 ? 34.754 9.109 -10.949 1.00 83.12 82 LEU A N 1
ATOM 608 C CA . LEU A 1 82 ? 33.723 9.584 -10.020 1.00 83.12 82 LEU A CA 1
ATOM 609 C C . LEU A 1 82 ? 33.047 10.843 -10.587 1.00 83.12 82 LEU A C 1
ATOM 611 O O . LEU A 1 82 ? 33.707 11.860 -10.791 1.00 83.12 82 LEU A O 1
ATOM 615 N N . THR A 1 83 ? 31.738 10.788 -10.817 1.00 81.12 83 THR A N 1
ATOM 616 C CA . THR A 1 83 ? 30.935 11.901 -11.349 1.00 81.12 83 THR A CA 1
ATOM 617 C C . THR A 1 83 ? 29.847 12.299 -10.361 1.00 81.12 83 THR A C 1
ATOM 619 O O . THR A 1 83 ? 29.182 11.417 -9.822 1.00 81.12 83 THR A O 1
ATOM 622 N N . PHE A 1 84 ? 29.622 13.601 -10.158 1.00 81.69 84 PHE A N 1
ATOM 623 C CA . PHE A 1 84 ? 28.574 14.122 -9.272 1.00 81.69 84 PHE A CA 1
ATOM 624 C C . PHE A 1 84 ? 27.432 14.764 -10.061 1.00 81.69 84 PHE A C 1
ATOM 626 O O . PHE A 1 84 ? 27.676 15.521 -11.000 1.00 81.69 84 PHE A O 1
ATOM 633 N N . SER A 1 85 ? 26.193 14.509 -9.648 1.00 82.19 85 SER A N 1
ATOM 634 C CA . SER A 1 85 ? 25.002 15.049 -10.314 1.00 82.19 85 SER A CA 1
ATOM 635 C C . SER A 1 85 ? 24.507 16.300 -9.581 1.00 82.19 85 SER A C 1
ATOM 637 O O . SER A 1 85 ? 23.946 16.196 -8.489 1.00 82.19 85 SER A O 1
ATOM 639 N N . LEU A 1 86 ? 24.690 17.486 -10.172 1.00 81.50 86 LEU A N 1
ATOM 640 C CA . LEU A 1 86 ? 24.342 18.770 -9.539 1.00 81.50 86 LEU A CA 1
ATOM 641 C C . LEU A 1 86 ? 22.847 18.869 -9.180 1.00 81.50 86 LEU A C 1
ATOM 643 O O . LEU A 1 86 ? 22.500 19.353 -8.107 1.00 81.50 86 LEU A O 1
ATOM 647 N N . GLU A 1 87 ? 21.985 18.337 -10.048 1.00 80.25 87 GLU A N 1
ATOM 648 C CA . GLU A 1 87 ? 20.533 18.246 -9.846 1.00 80.25 87 GLU A CA 1
ATOM 649 C C . GLU A 1 87 ? 20.185 17.432 -8.593 1.00 80.25 87 GLU A C 1
ATOM 651 O O . GLU A 1 87 ? 19.494 17.918 -7.705 1.00 80.25 87 GLU A O 1
ATOM 656 N N . SER A 1 88 ? 20.774 16.244 -8.432 1.00 80.88 88 SER A N 1
ATOM 657 C CA . SER A 1 88 ? 20.530 15.410 -7.248 1.00 80.88 88 SER A CA 1
ATOM 658 C C . SER A 1 88 ? 21.018 16.055 -5.942 1.00 80.88 88 SER A C 1
ATOM 660 O O . SER A 1 88 ? 20.412 15.860 -4.891 1.00 80.88 88 SER A O 1
ATOM 662 N N . ILE A 1 89 ? 22.099 16.845 -5.986 1.00 83.00 89 ILE A N 1
ATOM 663 C CA . ILE A 1 89 ? 22.592 17.591 -4.822 1.00 83.00 89 ILE A CA 1
ATOM 664 C C . ILE A 1 89 ? 21.599 18.704 -4.483 1.00 83.00 89 ILE A C 1
ATOM 666 O O . ILE A 1 89 ? 21.238 18.876 -3.318 1.00 83.00 89 ILE A O 1
ATOM 670 N N . TYR A 1 90 ? 21.119 19.426 -5.496 1.00 85.69 90 TYR A N 1
ATOM 671 C CA . TYR A 1 90 ? 20.097 20.449 -5.329 1.00 85.69 90 TYR A CA 1
ATOM 672 C C . TYR A 1 90 ? 18.800 19.873 -4.750 1.00 85.69 90 TYR A C 1
ATOM 674 O O . TYR A 1 90 ? 18.273 20.429 -3.791 1.00 85.69 90 TYR A O 1
ATOM 682 N N . ASP A 1 91 ? 18.323 18.729 -5.238 1.00 84.62 91 ASP A N 1
ATOM 683 C CA . ASP A 1 91 ? 17.104 18.067 -4.748 1.00 84.62 91 ASP A CA 1
ATOM 684 C C . ASP A 1 91 ? 17.218 17.609 -3.289 1.00 84.62 91 ASP A C 1
ATOM 686 O O . ASP A 1 91 ? 16.232 17.563 -2.547 1.00 84.62 91 ASP A O 1
ATOM 690 N N . ILE A 1 92 ? 18.433 17.270 -2.854 1.00 85.44 92 ILE A N 1
ATOM 691 C CA . ILE A 1 92 ? 18.721 16.925 -1.460 1.00 85.44 92 ILE A CA 1
ATOM 692 C C . ILE A 1 92 ? 18.659 18.153 -0.574 1.00 85.44 92 ILE A C 1
ATOM 694 O O . ILE A 1 92 ? 18.010 18.119 0.471 1.00 85.44 92 ILE A O 1
ATOM 698 N N . LEU A 1 93 ? 19.342 19.219 -0.985 1.00 86.00 93 LEU A N 1
ATOM 699 C CA . LEU A 1 93 ? 19.451 20.446 -0.205 1.00 86.00 93 LEU A CA 1
ATOM 700 C C . LEU A 1 93 ? 18.122 21.205 -0.154 1.00 86.00 93 LEU A C 1
ATOM 702 O O . LEU A 1 93 ? 17.744 21.709 0.899 1.00 86.00 93 LEU A O 1
ATOM 706 N N . SER A 1 94 ? 17.389 21.239 -1.267 1.00 88.44 94 SER A N 1
ATOM 707 C CA . SER A 1 94 ? 16.046 21.823 -1.358 1.00 88.44 94 SER A CA 1
ATOM 708 C C . SER A 1 94 ? 14.981 20.983 -0.644 1.00 88.44 94 SER A C 1
ATOM 710 O O . SER A 1 94 ? 13.901 21.482 -0.333 1.00 88.44 94 SER A O 1
ATOM 712 N N . GLY A 1 95 ? 15.270 19.708 -0.360 1.00 88.44 95 GLY A N 1
ATOM 713 C CA . GLY A 1 95 ? 14.342 18.776 0.278 1.00 88.44 95 GLY A CA 1
ATOM 714 C C . GLY A 1 95 ? 13.302 18.167 -0.669 1.00 88.44 95 GLY A C 1
ATOM 715 O O . GLY A 1 95 ? 12.469 17.373 -0.212 1.00 88.44 95 GLY A O 1
ATOM 716 N N . GLU A 1 96 ? 13.358 18.474 -1.968 1.00 87.62 96 GLU A N 1
ATOM 717 C CA . GLU A 1 96 ? 12.486 17.881 -2.988 1.00 87.62 96 GLU A CA 1
ATOM 718 C C . GLU A 1 96 ? 12.622 16.354 -3.026 1.00 87.62 96 GLU A C 1
ATOM 720 O O . GLU A 1 96 ? 11.608 15.653 -3.082 1.00 87.62 96 GLU A O 1
ATOM 725 N N . ARG A 1 97 ? 13.830 15.802 -2.827 1.00 86.69 97 ARG A N 1
ATOM 726 C CA . ARG A 1 97 ? 14.007 14.341 -2.753 1.00 86.69 97 ARG A CA 1
ATOM 727 C C . ARG A 1 97 ? 13.175 13.712 -1.633 1.00 86.69 97 ARG A C 1
ATOM 729 O O . ARG A 1 97 ? 12.420 12.772 -1.863 1.00 86.69 97 ARG A O 1
ATOM 736 N N . LYS A 1 98 ? 13.220 14.282 -0.427 1.00 88.94 98 LYS A N 1
ATOM 737 C CA . LYS A 1 98 ? 12.440 13.783 0.721 1.00 88.94 98 LYS A CA 1
ATOM 738 C C . LYS A 1 98 ? 10.931 13.940 0.509 1.00 88.94 98 LYS A C 1
ATOM 740 O O . LYS A 1 98 ? 10.136 13.191 1.077 1.00 88.94 98 LYS A O 1
ATOM 745 N N . LYS A 1 99 ? 10.506 14.951 -0.249 1.00 90.38 99 LYS A N 1
ATOM 746 C CA . LYS A 1 99 ? 9.099 15.168 -0.606 1.00 90.38 99 LYS A CA 1
ATOM 747 C C . LYS A 1 99 ? 8.618 14.120 -1.611 1.00 90.38 99 LYS A C 1
ATOM 749 O O . LYS A 1 99 ? 7.557 13.544 -1.380 1.00 90.38 99 LYS A O 1
ATOM 754 N N . LYS A 1 100 ? 9.418 13.816 -2.638 1.00 88.88 100 LYS A N 1
ATOM 755 C CA . LYS A 1 100 ? 9.149 12.750 -3.614 1.00 88.88 100 LYS A CA 1
ATOM 756 C C . LYS A 1 100 ? 9.109 11.370 -2.954 1.00 88.88 100 LYS A C 1
ATOM 758 O O . LYS A 1 100 ? 8.135 10.643 -3.125 1.00 88.88 100 LYS A O 1
ATOM 763 N N . GLU A 1 101 ? 10.093 11.049 -2.112 1.00 88.94 101 GLU A N 1
ATOM 764 C CA . GLU A 1 101 ? 10.121 9.799 -1.338 1.00 88.94 101 GLU A CA 1
ATOM 765 C C . GLU A 1 101 ? 8.854 9.632 -0.484 1.00 88.94 101 GLU A C 1
ATOM 767 O O . GLU A 1 101 ? 8.229 8.571 -0.499 1.00 88.94 101 GLU A O 1
ATOM 772 N N . ARG A 1 102 ? 8.424 10.692 0.218 1.00 90.06 102 ARG A N 1
ATOM 773 C CA . ARG A 1 102 ? 7.175 10.672 0.993 1.00 90.06 102 ARG A CA 1
ATOM 774 C C . ARG A 1 102 ? 5.952 10.462 0.108 1.00 90.06 102 ARG A C 1
ATOM 776 O O . ARG A 1 102 ? 5.112 9.644 0.461 1.00 90.06 102 ARG A O 1
ATOM 783 N N . ALA A 1 103 ? 5.844 11.171 -1.015 1.00 90.38 103 ALA A N 1
ATOM 784 C CA . ALA A 1 103 ? 4.723 11.012 -1.942 1.00 90.38 103 ALA A CA 1
ATOM 785 C C . ALA A 1 103 ? 4.605 9.559 -2.431 1.00 90.38 103 ALA A C 1
ATOM 787 O O . ALA A 1 103 ? 3.537 8.961 -2.312 1.00 90.38 103 ALA A O 1
ATOM 788 N N . ASN A 1 104 ? 5.725 8.960 -2.845 1.00 90.00 104 ASN A N 1
ATOM 789 C CA . ASN A 1 104 ? 5.781 7.561 -3.269 1.00 90.00 104 ASN A CA 1
ATOM 790 C C . ASN A 1 104 ? 5.363 6.597 -2.144 1.00 90.00 104 ASN A C 1
ATOM 792 O O . ASN A 1 104 ? 4.648 5.625 -2.381 1.00 90.00 104 ASN A O 1
ATOM 796 N N . GLN A 1 105 ? 5.796 6.846 -0.903 1.00 90.19 105 GLN A N 1
ATOM 797 C CA . GLN A 1 105 ? 5.396 6.033 0.252 1.00 90.19 105 GLN A CA 1
ATOM 798 C C . GLN A 1 105 ? 3.889 6.130 0.529 1.00 90.19 105 GLN A C 1
ATOM 800 O O . GLN A 1 105 ? 3.255 5.102 0.772 1.00 90.19 105 GLN A O 1
ATOM 805 N N . TYR A 1 106 ? 3.311 7.332 0.451 1.00 91.94 106 TYR A N 1
ATOM 806 C CA . TYR A 1 106 ? 1.871 7.541 0.626 1.00 91.94 106 TYR A CA 1
ATOM 807 C C . TYR A 1 106 ? 1.050 6.844 -0.458 1.00 91.94 106 TYR A C 1
ATOM 809 O O . TYR A 1 106 ? 0.062 6.186 -0.146 1.00 91.94 106 TYR A O 1
ATOM 817 N N . GLU A 1 107 ? 1.470 6.934 -1.718 1.00 91.81 107 GLU A N 1
ATOM 818 C CA . GLU A 1 107 ? 0.788 6.269 -2.831 1.00 91.81 107 GLU A CA 1
ATOM 819 C C . GLU A 1 107 ? 0.811 4.742 -2.682 1.00 91.81 107 GLU A C 1
ATOM 821 O O . GLU A 1 107 ? -0.223 4.076 -2.806 1.00 91.81 107 GLU A O 1
ATOM 826 N N . ARG A 1 108 ? 1.977 4.181 -2.333 1.00 91.25 108 ARG A N 1
ATOM 827 C CA . ARG A 1 108 ? 2.135 2.744 -2.066 1.00 91.25 108 ARG A CA 1
ATOM 828 C C . ARG A 1 108 ? 1.244 2.283 -0.920 1.00 91.25 108 ARG A C 1
ATOM 830 O O . ARG A 1 108 ? 0.579 1.259 -1.047 1.00 91.25 108 ARG A O 1
ATOM 837 N N . MET A 1 1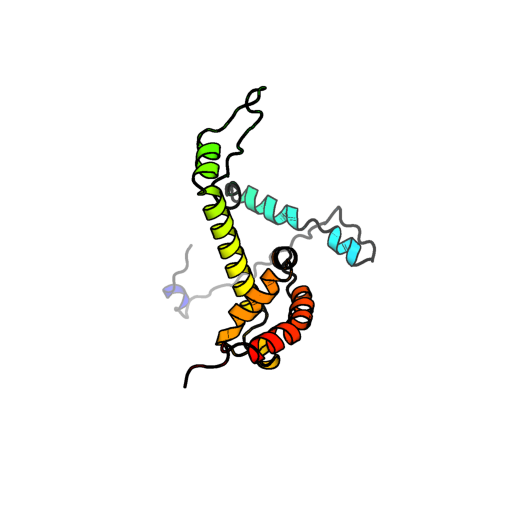09 ? 1.211 3.041 0.173 1.00 93.62 109 MET A N 1
ATOM 838 C CA . MET A 1 109 ? 0.366 2.756 1.330 1.00 93.62 109 MET A CA 1
ATOM 839 C C . MET A 1 109 ? -1.122 2.807 0.966 1.00 93.62 109 MET A C 1
ATOM 841 O O . MET A 1 109 ? -1.851 1.877 1.291 1.00 93.62 109 MET A O 1
ATOM 845 N N . ASN A 1 110 ? -1.578 3.841 0.259 1.00 93.75 110 ASN A N 1
ATOM 846 C CA . ASN A 1 110 ? -2.984 3.964 -0.134 1.00 93.75 110 ASN A CA 1
ATOM 847 C C . ASN A 1 110 ? -3.416 2.821 -1.056 1.00 93.75 110 ASN A C 1
ATOM 849 O O . ASN A 1 110 ? -4.479 2.236 -0.864 1.00 93.75 110 ASN A O 1
ATOM 853 N N . THR A 1 111 ? -2.563 2.458 -2.014 1.00 93.69 111 THR A N 1
ATOM 854 C CA . THR A 1 111 ? -2.808 1.321 -2.909 1.00 93.69 111 THR A CA 1
ATOM 855 C C . THR A 1 111 ? -2.869 0.010 -2.125 1.00 93.69 111 THR A C 1
ATOM 857 O O . THR A 1 111 ? -3.781 -0.789 -2.314 1.00 93.69 111 THR A O 1
ATOM 860 N N . ALA A 1 112 ? -1.932 -0.197 -1.196 1.00 93.69 112 ALA A N 1
ATOM 861 C CA . ALA A 1 112 ? -1.909 -1.352 -0.305 1.00 93.69 112 ALA A CA 1
ATOM 862 C C . ALA A 1 112 ? -3.191 -1.464 0.534 1.00 93.69 112 ALA A C 1
ATOM 864 O O . ALA A 1 112 ? -3.825 -2.518 0.550 1.00 93.69 112 ALA A O 1
ATOM 865 N N . VAL A 1 113 ? -3.596 -0.374 1.189 1.00 94.81 113 VAL A N 1
ATOM 866 C CA . VAL A 1 113 ? -4.821 -0.300 1.997 1.00 94.81 113 VAL A CA 1
ATOM 867 C C . VAL A 1 113 ? -6.055 -0.592 1.142 1.00 94.81 113 VAL A C 1
ATOM 869 O O . VAL A 1 113 ? -6.872 -1.427 1.526 1.00 94.81 113 VAL A O 1
ATOM 872 N N . GLY A 1 114 ? -6.158 0.021 -0.042 1.00 94.88 114 GLY A N 1
ATOM 873 C CA . GLY A 1 114 ? -7.262 -0.214 -0.973 1.00 94.88 114 GLY A CA 1
ATOM 874 C C . GLY A 1 114 ? -7.346 -1.669 -1.437 1.00 94.88 114 GLY A C 1
ATOM 875 O O . GLY A 1 114 ? -8.430 -2.252 -1.450 1.00 94.88 114 GLY A O 1
ATOM 876 N N . ASN A 1 115 ? -6.206 -2.289 -1.746 1.00 94.62 115 ASN A N 1
ATOM 877 C CA . ASN A 1 115 ? -6.142 -3.694 -2.145 1.00 94.62 115 ASN A CA 1
ATOM 878 C C . ASN A 1 115 ? -6.564 -4.634 -1.010 1.00 94.62 115 ASN A C 1
ATOM 880 O O . ASN A 1 115 ? -7.361 -5.543 -1.240 1.00 94.62 115 ASN A O 1
ATOM 884 N N . ILE A 1 116 ? -6.084 -4.394 0.216 1.00 94.69 116 ILE A N 1
ATOM 885 C CA . ILE A 1 116 ? -6.470 -5.181 1.396 1.00 94.69 116 ILE A CA 1
ATOM 886 C C . ILE A 1 116 ? -7.975 -5.042 1.648 1.00 94.69 116 ILE A C 1
ATOM 888 O O . ILE A 1 116 ? -8.669 -6.049 1.781 1.00 94.69 116 ILE A O 1
ATOM 892 N N . ARG A 1 117 ? -8.504 -3.812 1.660 1.00 94.69 117 ARG A N 1
ATOM 893 C CA . ARG A 1 117 ? -9.938 -3.568 1.857 1.00 94.69 117 ARG A CA 1
ATOM 894 C C . ARG A 1 117 ? -10.784 -4.273 0.799 1.00 94.69 117 ARG A C 1
ATOM 896 O O . ARG A 1 117 ? -11.784 -4.895 1.140 1.00 94.69 117 ARG A O 1
ATOM 903 N N . LYS A 1 118 ? -10.373 -4.207 -0.470 1.00 95.00 118 LYS A N 1
ATOM 904 C CA . LYS A 1 118 ? -11.069 -4.866 -1.583 1.00 95.00 118 LYS A CA 1
ATOM 905 C C . LYS A 1 118 ?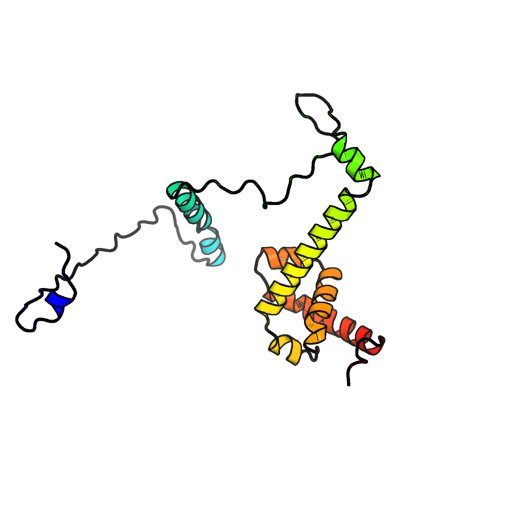 -11.057 -6.390 -1.463 1.00 95.00 118 LYS A C 1
ATOM 907 O O . LYS A 1 118 ? -12.055 -7.014 -1.801 1.00 95.00 118 LYS A O 1
ATOM 912 N N . TYR A 1 119 ? -9.947 -6.977 -1.017 1.00 95.25 119 TYR A N 1
ATOM 913 C CA . TYR A 1 119 ? -9.818 -8.426 -0.864 1.00 95.25 119 TYR A CA 1
ATOM 914 C C . TYR A 1 119 ? -10.715 -8.966 0.260 1.00 95.25 119 TYR A C 1
ATOM 916 O O . TYR A 1 119 ? -11.443 -9.929 0.049 1.00 95.25 119 TYR A O 1
ATOM 924 N N . TYR A 1 120 ? -10.692 -8.332 1.437 1.00 94.00 120 TYR A N 1
ATOM 925 C CA . TYR A 1 120 ? -11.454 -8.798 2.603 1.00 94.00 120 TYR A CA 1
ATOM 926 C C . TYR A 1 120 ? -12.934 -8.391 2.577 1.00 94.00 120 TYR A C 1
ATOM 928 O O . TYR A 1 120 ? -13.769 -9.064 3.179 1.00 94.00 120 TYR A O 1
ATOM 936 N N . GLY A 1 121 ? -13.267 -7.300 1.886 1.00 93.00 121 GLY A N 1
ATOM 937 C CA . GLY A 1 121 ? -14.617 -6.747 1.865 1.00 93.00 121 GLY A CA 1
ATOM 938 C C . GLY A 1 121 ? -15.003 -6.058 3.177 1.00 93.00 121 GLY A C 1
ATOM 939 O O . GLY A 1 121 ? -14.321 -6.151 4.197 1.00 93.00 121 GLY A O 1
ATOM 940 N N . GLU A 1 122 ? -16.114 -5.325 3.151 1.00 91.75 122 GLU A N 1
ATOM 941 C CA . GLU A 1 122 ? -16.560 -4.529 4.305 1.00 91.75 122 GLU A CA 1
ATOM 942 C C . GLU A 1 122 ? -17.100 -5.403 5.448 1.00 91.75 122 GLU A C 1
ATOM 944 O O . GLU A 1 122 ? -16.913 -5.077 6.621 1.00 91.75 122 GLU A O 1
ATOM 949 N N . GLU A 1 123 ? -17.696 -6.553 5.119 1.00 93.00 123 GLU A N 1
ATOM 950 C CA . GLU A 1 123 ? -18.265 -7.495 6.092 1.00 93.00 123 GLU A CA 1
ATOM 951 C C . GLU A 1 123 ? -17.212 -8.053 7.057 1.00 93.00 123 GLU A C 1
ATOM 953 O O . GLU A 1 123 ? -17.478 -8.201 8.252 1.00 93.00 123 GLU A O 1
ATOM 958 N N . TYR A 1 124 ? -15.992 -8.298 6.569 1.00 94.00 124 TYR A N 1
ATOM 959 C CA . TYR A 1 124 ? -14.882 -8.775 7.392 1.00 94.00 124 TYR A CA 1
ATOM 960 C C . TYR A 1 124 ? -14.547 -7.784 8.514 1.00 94.00 124 TYR A C 1
ATOM 962 O O . TYR A 1 124 ? -14.454 -8.155 9.684 1.00 94.00 124 TYR A O 1
ATOM 970 N N . PHE A 1 125 ? -14.428 -6.495 8.187 1.00 92.94 125 PHE A N 1
ATOM 971 C CA . PHE A 1 125 ? -14.117 -5.460 9.178 1.00 92.94 125 PHE A CA 1
ATOM 972 C C . PHE A 1 125 ? -15.302 -5.168 10.105 1.00 92.94 125 PHE A C 1
ATOM 974 O O . PHE A 1 125 ? -15.100 -4.914 11.298 1.00 92.94 125 PHE A O 1
ATOM 981 N N . ALA A 1 126 ? -16.534 -5.290 9.600 1.00 90.75 126 ALA A N 1
ATOM 982 C CA . ALA A 1 126 ? -17.738 -5.205 10.418 1.00 90.75 126 ALA A CA 1
ATOM 983 C C . ALA A 1 126 ? -17.779 -6.315 11.486 1.00 90.75 126 ALA A C 1
ATOM 985 O O . ALA A 1 126 ? -18.071 -6.034 12.652 1.00 90.75 126 ALA A O 1
ATOM 986 N N . ALA A 1 127 ? -17.400 -7.552 11.136 1.00 92.19 127 ALA A N 1
ATOM 987 C CA . ALA A 1 127 ? -17.293 -8.663 12.088 1.00 92.19 127 ALA A CA 1
ATOM 988 C C . ALA A 1 127 ? -16.246 -8.399 13.189 1.00 92.19 127 ALA A C 1
ATOM 990 O O . ALA A 1 127 ? -16.444 -8.773 14.348 1.00 92.19 127 ALA A O 1
ATOM 991 N N . LEU A 1 128 ? -15.174 -7.670 12.862 1.00 89.75 128 LEU A N 1
ATOM 992 C CA . LEU A 1 128 ? -14.149 -7.218 13.814 1.00 89.75 128 LEU A CA 1
ATOM 993 C C . LEU A 1 128 ? -14.573 -5.999 14.657 1.00 89.75 128 LEU A C 1
ATOM 995 O O . LEU A 1 128 ? -13.777 -5.490 15.454 1.00 89.75 128 LEU A O 1
ATOM 999 N N . LYS A 1 129 ? -15.827 -5.543 14.519 1.00 89.62 129 LYS A N 1
ATOM 1000 C CA . LYS A 1 129 ? -16.393 -4.360 15.188 1.00 89.62 129 LYS A CA 1
ATOM 1001 C C . LYS A 1 129 ? -15.644 -3.066 14.854 1.00 89.62 129 LYS A C 1
ATOM 1003 O O . LYS A 1 129 ? -15.551 -2.169 15.693 1.00 89.62 129 LYS A O 1
ATOM 1008 N N . ILE A 1 130 ? -15.099 -2.971 13.644 1.00 87.62 130 ILE A N 1
ATOM 1009 C CA . ILE A 1 130 ? -14.498 -1.742 13.126 1.00 87.62 130 ILE A CA 1
ATOM 1010 C C . ILE A 1 130 ? -15.566 -1.010 12.301 1.00 87.62 130 ILE A C 1
ATOM 1012 O O . ILE A 1 130 ? -16.103 -1.594 11.360 1.00 87.62 130 ILE A O 1
ATOM 1016 N N . PRO A 1 131 ? -15.900 0.252 12.626 1.00 87.81 131 PRO A N 1
ATOM 1017 C CA . PRO A 1 131 ? -16.817 1.043 11.811 1.00 87.81 131 PRO A CA 1
ATOM 1018 C C . PRO A 1 131 ? -16.283 1.242 10.386 1.00 87.81 131 PRO A C 1
ATOM 1020 O O . PRO A 1 131 ? -15.086 1.474 10.204 1.00 87.81 131 PRO A O 1
ATOM 1023 N N . ALA A 1 132 ? -17.163 1.222 9.380 1.00 87.75 132 ALA A N 1
ATOM 1024 C CA . ALA A 1 132 ? -16.778 1.323 7.968 1.00 87.75 132 ALA A CA 1
ATOM 1025 C C . ALA A 1 132 ? -15.893 2.553 7.685 1.00 87.75 132 ALA A C 1
ATOM 1027 O O . ALA A 1 132 ? -14.857 2.433 7.033 1.00 87.75 132 ALA A O 1
ATOM 1028 N N . GLN A 1 133 ? -16.225 3.702 8.279 1.00 89.38 133 GLN A N 1
ATOM 1029 C CA . GLN A 1 133 ? -15.482 4.957 8.137 1.00 89.38 133 GLN A CA 1
ATOM 1030 C C . GLN A 1 133 ? -14.064 4.933 8.735 1.00 89.38 133 GLN A C 1
ATOM 1032 O O . GLN A 1 133 ? -13.232 5.761 8.377 1.00 89.38 133 GLN A O 1
ATOM 1037 N N . LEU A 1 134 ? -13.773 3.990 9.635 1.00 91.19 134 LEU A N 1
ATOM 1038 C CA . LEU A 1 134 ? -12.461 3.832 10.269 1.00 91.19 134 LEU A CA 1
ATOM 1039 C C . LEU A 1 134 ? -11.644 2.682 9.669 1.00 91.19 134 LEU A C 1
ATOM 1041 O O . LEU A 1 134 ? -10.503 2.482 10.079 1.00 91.19 134 LEU A O 1
ATOM 1045 N N . THR A 1 135 ? -12.181 1.947 8.693 1.00 93.12 135 THR A N 1
ATOM 1046 C CA . THR A 1 135 ? -11.494 0.789 8.097 1.00 93.12 135 THR A CA 1
ATOM 1047 C C . THR A 1 135 ? -10.167 1.192 7.460 1.00 93.12 135 THR A C 1
ATOM 1049 O O . THR A 1 135 ? -9.133 0.598 7.760 1.00 93.12 135 THR A O 1
ATOM 1052 N N . ASP A 1 136 ? -10.164 2.254 6.653 1.00 93.56 136 ASP A N 1
ATOM 1053 C CA . ASP A 1 136 ? -8.946 2.729 5.988 1.00 93.56 136 ASP A CA 1
ATOM 1054 C C . ASP A 1 136 ? -7.920 3.242 7.014 1.00 93.56 136 ASP A C 1
ATOM 1056 O O . ASP A 1 136 ? -6.727 2.959 6.905 1.00 93.56 136 ASP A O 1
ATOM 1060 N N . ASN A 1 137 ? -8.386 3.926 8.067 1.00 93.50 137 ASN A N 1
ATOM 1061 C CA . ASN A 1 137 ? -7.533 4.395 9.159 1.00 93.50 137 ASN A CA 1
ATOM 1062 C C . ASN A 1 137 ? -6.900 3.232 9.937 1.00 93.50 137 ASN A C 1
ATOM 1064 O O . ASN A 1 137 ? -5.709 3.264 10.253 1.00 93.50 137 ASN A O 1
ATOM 1068 N N . PHE A 1 138 ? -7.682 2.190 10.224 1.00 94.69 138 PHE A N 1
ATOM 1069 C CA . PHE A 1 138 ? -7.187 0.979 10.859 1.00 94.69 138 PHE A CA 1
ATOM 1070 C C . PHE A 1 138 ? -6.128 0.294 9.996 1.00 94.69 138 PHE A C 1
ATOM 1072 O O . PHE A 1 138 ? -5.038 -0.004 10.479 1.00 94.69 138 PHE A O 1
ATOM 1079 N N . LEU A 1 139 ? -6.410 0.082 8.711 1.00 94.69 139 LEU A N 1
ATOM 1080 C CA . LEU A 1 139 ? -5.471 -0.562 7.797 1.00 94.69 139 LEU A CA 1
ATOM 1081 C C . LEU A 1 139 ? -4.185 0.254 7.628 1.00 94.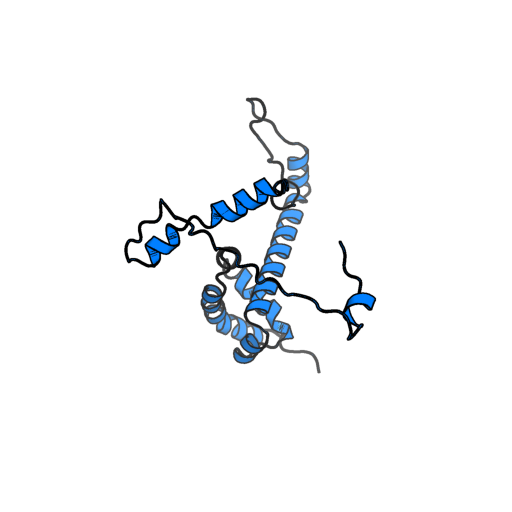69 139 LEU A C 1
ATOM 1083 O O . LEU A 1 139 ? -3.097 -0.321 7.624 1.00 94.69 139 LEU A O 1
ATOM 1087 N N . GLN A 1 140 ? -4.284 1.584 7.582 1.00 94.06 140 GLN A N 1
ATOM 1088 C CA . GLN A 1 140 ? -3.125 2.475 7.615 1.00 94.06 140 GLN A CA 1
ATOM 1089 C C . GLN A 1 140 ? -2.306 2.293 8.903 1.00 94.06 140 GLN A C 1
ATOM 1091 O O . GLN A 1 140 ? -1.073 2.248 8.856 1.00 94.06 140 GLN A O 1
ATOM 1096 N N . PHE A 1 141 ? -2.969 2.160 10.056 1.00 94.38 141 PHE A N 1
ATOM 1097 C CA . PHE A 1 141 ? -2.304 1.876 11.326 1.00 94.38 141 PHE A CA 1
ATOM 1098 C C . PHE A 1 141 ? -1.560 0.532 11.303 1.00 94.38 141 PHE A C 1
ATOM 1100 O O . PHE A 1 141 ? -0.402 0.484 11.726 1.00 94.38 141 PHE A O 1
ATOM 1107 N N . VAL A 1 142 ? -2.171 -0.536 10.778 1.00 94.94 142 VAL A N 1
ATOM 1108 C CA . VAL A 1 142 ? -1.507 -1.846 10.645 1.00 94.94 142 VAL A CA 1
ATOM 1109 C C . VAL A 1 142 ? -0.311 -1.744 9.696 1.00 94.94 142 VAL A C 1
ATOM 1111 O O . VAL A 1 142 ? 0.786 -2.153 10.066 1.00 94.94 142 VAL A O 1
ATOM 1114 N N . TYR A 1 143 ? -0.485 -1.121 8.526 1.00 93.81 143 TYR A N 1
ATOM 1115 C CA . TYR A 1 143 ? 0.577 -0.928 7.531 1.00 93.81 143 TYR A CA 1
ATOM 1116 C C . TYR A 1 143 ? 1.763 -0.112 8.063 1.00 93.81 143 TYR A C 1
ATOM 1118 O O . TYR A 1 143 ? 2.911 -0.358 7.709 1.00 93.81 143 TYR A O 1
ATOM 1126 N N . THR A 1 144 ? 1.506 0.876 8.921 1.00 91.44 144 THR A N 1
ATOM 1127 C CA . THR A 1 144 ? 2.577 1.687 9.527 1.00 91.44 144 THR A CA 1
ATOM 1128 C C . THR A 1 144 ? 3.266 0.948 10.677 1.00 91.44 144 THR A C 1
ATOM 1130 O O . THR A 1 144 ? 4.423 1.218 10.988 1.00 91.44 144 THR A O 1
ATOM 1133 N N . SER A 1 145 ? 2.557 0.023 11.327 1.00 93.00 145 SER A N 1
ATOM 1134 C CA . SER A 1 145 ? 3.078 -0.743 12.463 1.00 93.00 145 SER A CA 1
ATOM 1135 C C . SER A 1 145 ? 3.886 -1.970 12.044 1.00 93.00 145 SER A C 1
ATOM 1137 O O . SER A 1 145 ? 4.697 -2.450 12.833 1.00 93.00 145 SER A O 1
ATOM 1139 N N . GLU A 1 146 ? 3.651 -2.488 10.840 1.00 92.50 146 GLU A N 1
ATOM 1140 C CA . GLU A 1 146 ? 4.284 -3.689 10.305 1.00 92.50 146 GLU A CA 1
ATOM 1141 C C . GLU A 1 146 ? 4.452 -3.567 8.788 1.00 92.50 146 GLU A C 1
ATOM 1143 O O . GLU A 1 146 ? 3.568 -3.073 8.091 1.00 92.50 146 GLU A O 1
ATOM 1148 N N . ASN A 1 147 ? 5.565 -4.063 8.247 1.00 89.75 147 ASN A N 1
ATOM 1149 C CA . ASN A 1 147 ? 5.804 -4.004 6.810 1.00 89.75 147 ASN A CA 1
ATOM 1150 C C . ASN A 1 147 ? 4.946 -5.037 6.055 1.00 89.75 147 ASN A C 1
ATOM 1152 O O . ASN A 1 147 ? 5.382 -6.160 5.807 1.00 89.75 147 ASN A O 1
ATOM 1156 N N . LEU A 1 148 ? 3.731 -4.645 5.662 1.00 91.12 148 LEU A N 1
ATOM 1157 C CA . LEU A 1 148 ? 2.808 -5.501 4.904 1.00 91.12 148 LEU A CA 1
ATOM 1158 C C . LEU A 1 148 ? 3.167 -5.619 3.414 1.00 91.12 148 LEU A C 1
ATOM 1160 O O . LEU A 1 148 ? 2.678 -6.516 2.728 1.00 91.12 148 LEU A O 1
ATOM 1164 N N . TYR A 1 149 ? 4.019 -4.727 2.902 1.00 89.12 149 TYR A N 1
ATOM 1165 C CA . TYR A 1 149 ? 4.310 -4.608 1.472 1.00 89.12 149 TYR A CA 1
ATOM 1166 C C . TYR A 1 149 ? 4.797 -5.913 0.806 1.00 89.12 149 TYR A C 1
ATOM 1168 O O . TYR A 1 149 ? 4.297 -6.224 -0.276 1.00 89.12 149 TYR A O 1
ATOM 1176 N N . PRO A 1 150 ? 5.683 -6.732 1.417 1.00 91.81 150 PRO A N 1
ATOM 1177 C CA . PRO A 1 150 ? 6.124 -7.996 0.822 1.00 91.81 150 PRO A CA 1
ATOM 1178 C C . PRO A 1 150 ? 4.981 -8.990 0.583 1.00 91.81 150 PRO A C 1
ATOM 1180 O O . PRO A 1 150 ? 4.960 -9.670 -0.440 1.00 91.81 150 PRO A O 1
ATOM 1183 N N . TYR A 1 151 ? 4.008 -9.052 1.496 1.00 92.38 151 TYR A N 1
ATOM 1184 C CA . TYR A 1 151 ? 2.858 -9.953 1.380 1.00 92.38 151 TYR A CA 1
ATOM 1185 C C . TYR A 1 151 ? 1.902 -9.505 0.276 1.00 92.38 151 TYR A C 1
ATOM 1187 O O . TYR A 1 151 ? 1.425 -10.327 -0.503 1.00 92.38 151 TYR A O 1
ATOM 1195 N N . ILE A 1 152 ? 1.696 -8.192 0.154 1.00 91.44 152 ILE A N 1
ATOM 1196 C CA . ILE A 1 152 ? 0.866 -7.596 -0.899 1.00 91.44 152 ILE A CA 1
ATOM 1197 C C . ILE A 1 152 ? 1.499 -7.826 -2.275 1.00 91.44 152 ILE A C 1
ATOM 1199 O O . ILE A 1 152 ? 0.809 -8.230 -3.205 1.00 91.44 152 ILE A O 1
ATOM 1203 N N . GLN A 1 153 ? 2.817 -7.637 -2.401 1.00 90.25 153 GLN A N 1
ATOM 1204 C CA . GLN A 1 153 ? 3.558 -7.920 -3.638 1.00 90.25 153 GLN A CA 1
ATOM 1205 C C . GLN A 1 153 ? 3.471 -9.398 -4.044 1.00 90.25 153 GLN A C 1
ATOM 1207 O O . GLN A 1 153 ? 3.368 -9.715 -5.226 1.00 90.25 153 GLN A O 1
ATOM 1212 N N . ALA A 1 154 ? 3.457 -10.307 -3.067 1.00 92.38 154 ALA A N 1
ATOM 1213 C CA . ALA A 1 154 ? 3.274 -11.736 -3.297 1.00 92.38 154 ALA A CA 1
ATOM 1214 C C . ALA A 1 154 ? 1.804 -12.151 -3.524 1.00 92.38 154 ALA A C 1
ATOM 1216 O O . ALA A 1 154 ? 1.547 -13.338 -3.707 1.00 92.38 154 ALA A O 1
ATOM 1217 N N . ASN A 1 155 ? 0.847 -11.210 -3.501 1.00 91.62 155 ASN A N 1
ATOM 1218 C CA . ASN A 1 155 ? -0.601 -11.471 -3.498 1.00 91.62 155 ASN A CA 1
ATOM 1219 C C . ASN A 1 155 ? -1.053 -12.455 -2.402 1.00 91.62 155 ASN A C 1
ATOM 1221 O O . ASN A 1 155 ? -2.036 -13.170 -2.572 1.00 91.62 155 ASN A O 1
ATOM 1225 N N . ASN A 1 156 ? -0.333 -12.499 -1.282 1.00 92.81 156 ASN A N 1
ATOM 1226 C CA . ASN A 1 156 ? -0.634 -13.357 -0.143 1.00 92.81 156 ASN A CA 1
ATOM 1227 C C . ASN A 1 156 ? -1.367 -12.533 0.918 1.00 92.81 156 ASN A C 1
ATOM 1229 O O . ASN A 1 156 ? -0.763 -12.034 1.871 1.00 92.81 156 ASN A O 1
ATOM 1233 N N . TYR A 1 157 ? -2.664 -12.330 0.707 1.00 92.88 157 TYR A N 1
ATOM 1234 C CA . TYR A 1 157 ? -3.479 -11.509 1.596 1.00 92.88 157 TYR A CA 1
ATOM 1235 C C . TYR A 1 157 ? -3.809 -12.244 2.892 1.00 92.88 157 TYR A C 1
ATOM 1237 O O . TYR A 1 157 ? -3.936 -11.605 3.928 1.00 92.88 157 TYR A O 1
ATOM 1245 N N . GLU A 1 158 ? -3.859 -13.568 2.875 1.00 92.88 158 GLU A N 1
ATOM 1246 C CA . GLU A 1 158 ? -4.171 -14.453 3.993 1.00 92.88 158 GLU A CA 1
ATOM 1247 C C . GLU A 1 158 ? -3.147 -14.305 5.125 1.00 92.88 158 GLU A C 1
ATOM 1249 O O . GLU A 1 158 ? -3.509 -14.245 6.299 1.00 92.88 158 GLU A O 1
ATOM 1254 N N . ALA A 1 159 ? -1.864 -14.141 4.786 1.00 92.94 159 ALA A N 1
ATOM 1255 C CA . ALA A 1 159 ? -0.823 -13.836 5.767 1.00 92.94 159 ALA A CA 1
ATOM 1256 C C . ALA A 1 159 ? -1.050 -12.486 6.480 1.00 92.94 159 ALA A C 1
ATOM 1258 O O . ALA A 1 159 ? -0.620 -12.307 7.620 1.00 92.94 159 ALA A O 1
ATOM 1259 N N . ILE A 1 160 ? -1.745 -11.540 5.837 1.00 93.88 160 ILE A N 1
ATOM 1260 C CA . ILE A 1 160 ? -2.045 -10.216 6.401 1.00 93.88 160 ILE A CA 1
ATOM 1261 C C . ILE A 1 160 ? -3.086 -10.315 7.528 1.00 93.88 160 ILE A C 1
ATOM 1263 O O . ILE A 1 160 ? -3.024 -9.519 8.468 1.00 93.88 160 ILE A O 1
ATOM 1267 N N . ALA A 1 161 ? -3.981 -11.314 7.504 1.00 93.12 161 ALA A N 1
ATOM 1268 C CA . ALA A 1 161 ? -4.991 -11.521 8.548 1.00 93.12 161 ALA A CA 1
ATOM 1269 C C . ALA A 1 161 ? -4.361 -11.643 9.944 1.00 93.12 161 ALA A C 1
ATOM 1271 O O . ALA A 1 161 ? -4.822 -11.011 10.892 1.00 93.12 161 ALA A O 1
ATOM 1272 N N . VAL A 1 162 ? -3.236 -12.359 10.048 1.00 94.19 162 VAL A N 1
ATOM 1273 C CA . VAL A 1 162 ? -2.497 -12.555 11.307 1.00 94.19 162 VAL A CA 1
ATOM 1274 C C . VAL A 1 162 ? -2.067 -11.215 11.912 1.00 94.19 162 VAL A C 1
ATOM 1276 O O . VAL A 1 162 ? -2.134 -11.005 13.124 1.00 94.19 162 VAL A O 1
ATOM 1279 N N . TYR A 1 163 ? -1.643 -10.275 11.068 1.00 94.62 163 TYR A N 1
ATOM 1280 C CA . TYR A 1 163 ? -1.251 -8.941 11.510 1.00 94.62 163 TYR A CA 1
ATOM 1281 C C . TYR A 1 163 ? -2.466 -8.081 11.855 1.00 94.62 163 TYR A C 1
ATOM 1283 O O . TYR A 1 163 ? -2.444 -7.377 12.863 1.00 94.62 163 TYR A O 1
ATOM 1291 N N . ILE A 1 164 ? -3.548 -8.173 11.080 1.00 94.44 164 ILE A N 1
ATOM 1292 C CA . ILE A 1 164 ? -4.815 -7.512 11.410 1.00 94.44 164 ILE A CA 1
ATOM 1293 C C . ILE A 1 164 ? -5.278 -7.922 12.815 1.00 94.44 164 ILE A C 1
ATOM 1295 O O . ILE A 1 164 ? -5.531 -7.052 13.647 1.00 94.44 164 ILE A O 1
ATOM 1299 N N . GLU A 1 165 ? -5.300 -9.218 13.121 1.00 93.31 165 GLU A N 1
ATOM 1300 C CA . GLU A 1 165 ? -5.690 -9.737 14.437 1.00 93.31 165 GLU A CA 1
ATOM 1301 C C . GLU A 1 165 ? -4.738 -9.290 15.554 1.00 93.31 165 GLU A C 1
ATOM 1303 O O . GLU A 1 165 ? -5.186 -8.853 16.616 1.00 93.31 165 GLU A O 1
ATOM 1308 N N . LYS A 1 166 ? -3.421 -9.320 15.304 1.00 95.31 166 LYS A N 1
ATOM 1309 C CA . LYS A 1 166 ? -2.390 -8.854 16.248 1.00 95.31 166 LYS A CA 1
ATOM 1310 C C . LYS A 1 166 ? -2.589 -7.387 16.646 1.00 95.31 166 LYS A C 1
ATOM 1312 O O . LYS A 1 166 ? -2.434 -7.037 17.818 1.00 95.31 166 LYS A O 1
ATOM 1317 N N . TYR A 1 167 ? -2.909 -6.519 15.685 1.00 95.06 167 TYR A N 1
ATOM 1318 C CA . TYR A 1 167 ? -3.015 -5.071 15.906 1.00 95.06 167 TYR A CA 1
ATOM 1319 C C . TYR A 1 167 ? -4.431 -4.592 16.249 1.00 95.06 167 TYR A C 1
ATOM 1321 O O . TYR A 1 167 ? -4.577 -3.495 16.798 1.00 95.06 167 TYR A O 1
ATOM 1329 N N . LEU A 1 168 ? -5.459 -5.412 16.023 1.00 93.94 168 LEU A N 1
ATOM 1330 C CA . LEU A 1 168 ? -6.848 -5.127 16.383 1.00 93.94 168 LEU A CA 1
ATOM 1331 C C . LEU A 1 168 ? -7.035 -4.677 17.848 1.00 93.94 168 LEU A C 1
ATOM 1333 O O . LEU A 1 168 ? -7.571 -3.584 18.057 1.00 93.94 168 LEU A O 1
ATOM 1337 N N . PRO A 1 169 ? -6.578 -5.418 18.882 1.00 93.69 169 PRO A N 1
ATOM 1338 C CA . PRO A 1 169 ? -6.800 -5.014 20.273 1.00 93.69 169 PRO A CA 1
ATOM 1339 C C . PRO A 1 169 ? -6.060 -3.718 20.634 1.00 93.69 169 PRO A C 1
ATOM 1341 O O . PRO A 1 169 ? -6.527 -2.934 21.464 1.00 93.69 169 PRO A O 1
ATOM 1344 N N . ILE A 1 170 ? -4.911 -3.465 19.999 1.00 93.50 170 ILE A N 1
ATOM 1345 C CA . ILE A 1 170 ? -4.134 -2.235 20.191 1.00 93.50 170 ILE A CA 1
ATOM 1346 C C . ILE A 1 170 ? -4.910 -1.051 19.618 1.00 93.50 170 ILE A C 1
ATOM 1348 O O . ILE A 1 170 ? -5.037 -0.020 20.281 1.00 93.50 170 ILE A O 1
ATOM 1352 N N . TYR A 1 171 ? -5.455 -1.207 18.413 1.00 92.06 171 TYR A N 1
ATOM 1353 C CA . TYR A 1 171 ? -6.245 -0.176 17.760 1.00 92.06 171 TYR A CA 1
ATOM 1354 C C . TYR A 1 171 ? -7.532 0.128 18.530 1.00 92.06 171 TYR A C 1
ATOM 1356 O O . TYR A 1 171 ? -7.798 1.286 18.831 1.00 92.06 171 TYR A O 1
ATOM 1364 N N . GLN A 1 172 ? -8.270 -0.895 18.965 1.00 89.31 172 GLN A N 1
ATOM 1365 C CA . GLN A 1 172 ? -9.476 -0.715 19.781 1.00 89.31 172 GLN A CA 1
ATOM 1366 C C . GLN A 1 172 ? -9.186 0.012 21.105 1.00 89.31 172 GLN A C 1
ATOM 1368 O O . GLN A 1 172 ? -9.951 0.882 21.522 1.00 89.31 172 GLN A O 1
ATOM 1373 N N . ARG A 1 173 ? -8.057 -0.295 21.763 1.00 90.19 173 ARG A N 1
ATOM 1374 C CA . ARG A 1 173 ? -7.622 0.430 22.969 1.00 90.19 173 ARG A CA 1
ATOM 1375 C C . ARG A 1 173 ? -7.312 1.895 22.666 1.00 90.19 173 ARG A C 1
ATOM 1377 O O . ARG A 1 173 ? -7.685 2.761 23.450 1.00 90.19 173 ARG A O 1
ATOM 1384 N N . ARG A 1 174 ? -6.648 2.177 21.542 1.00 87.56 174 ARG A N 1
ATOM 1385 C CA . ARG A 1 174 ? -6.358 3.551 21.105 1.00 87.56 174 ARG A CA 1
ATOM 1386 C C . ARG A 1 174 ? -7.635 4.315 20.784 1.00 87.56 174 ARG A C 1
ATOM 1388 O O . ARG A 1 174 ? -7.766 5.431 21.264 1.00 87.56 174 ARG A O 1
ATOM 1395 N N . LEU A 1 175 ? -8.580 3.693 20.079 1.00 83.94 175 LEU A N 1
ATOM 1396 C CA . LEU A 1 175 ? -9.872 4.295 19.758 1.00 83.94 175 LEU A CA 1
ATOM 1397 C C . LEU A 1 175 ? -10.640 4.697 21.013 1.00 83.94 175 LEU A C 1
ATOM 1399 O O . LEU A 1 175 ? -11.114 5.819 21.081 1.00 83.94 175 LEU A O 1
ATOM 1403 N N . ARG A 1 176 ? -10.691 3.835 22.034 1.00 83.00 176 ARG A N 1
ATOM 1404 C CA . ARG A 1 176 ? -11.327 4.162 23.322 1.00 83.00 176 ARG A CA 1
ATOM 1405 C C . ARG A 1 176 ? -10.672 5.325 24.064 1.00 83.00 176 ARG A C 1
ATOM 1407 O O . ARG A 1 176 ? -11.342 6.017 24.818 1.00 83.00 176 ARG A O 1
ATOM 1414 N N . ASN A 1 177 ? -9.363 5.487 23.901 1.00 81.31 177 ASN A N 1
ATOM 1415 C CA . ASN A 1 177 ? -8.591 6.538 24.559 1.00 81.31 177 ASN A CA 1
ATOM 1416 C C . ASN A 1 177 ? -8.529 7.827 23.722 1.00 81.31 177 ASN A C 1
ATOM 1418 O O . ASN A 1 177 ? -7.934 8.808 24.157 1.00 81.31 177 ASN A O 1
ATOM 1422 N N . SER A 1 178 ? -9.093 7.810 22.515 1.00 75.31 178 SER A N 1
ATOM 1423 C CA . SER A 1 178 ? -9.095 8.922 21.572 1.00 75.31 178 SER A CA 1
ATOM 1424 C C . SER A 1 178 ? -10.526 9.386 21.316 1.00 75.31 178 SER A C 1
ATOM 1426 O O . SER A 1 178 ? -11.432 8.566 21.226 1.00 75.31 178 SER A O 1
ATOM 1428 N N . SER A 1 179 ? -10.740 10.676 21.088 1.00 67.12 179 SER A N 1
ATOM 1429 C CA . SER A 1 179 ? -12.043 11.217 20.676 1.00 67.12 179 SER A CA 1
ATOM 1430 C C . SER A 1 179 ? -12.433 10.862 19.229 1.00 67.12 179 SER A C 1
ATOM 1432 O O . SER A 1 179 ? -13.418 11.369 18.716 1.00 67.12 179 SER A O 1
ATOM 1434 N N . LEU A 1 180 ? -11.701 9.972 18.545 1.00 64.50 180 LEU A N 1
ATOM 1435 C CA . LEU A 1 180 ? -11.953 9.601 17.143 1.00 64.50 180 LEU A CA 1
ATOM 1436 C C . LEU A 1 180 ? -13.259 8.811 16.932 1.00 64.50 180 LEU A C 1
ATOM 1438 O O . LEU A 1 180 ? -13.715 8.687 15.799 1.00 64.50 180 LEU A O 1
ATOM 1442 N N . MET A 1 181 ? -13.846 8.255 17.998 1.00 58.12 181 MET A N 1
ATOM 1443 C CA . MET A 1 181 ? -15.186 7.649 17.967 1.00 58.12 181 MET A CA 1
ATOM 1444 C C . MET A 1 181 ? -16.310 8.662 18.227 1.00 58.12 181 MET A C 1
ATOM 1446 O O . MET A 1 181 ? -17.483 8.333 18.047 1.00 58.12 181 MET A O 1
ATOM 1450 N N . GLU A 1 182 ? -15.980 9.876 18.666 1.00 60.28 182 GLU A N 1
ATOM 1451 C CA . GLU A 1 182 ? -16.950 10.947 18.822 1.00 60.28 182 GLU A CA 1
ATOM 1452 C C . GLU A 1 182 ? -17.112 11.627 17.454 1.00 60.28 182 GLU A C 1
ATOM 1454 O O . GLU A 1 182 ? -16.164 12.223 16.955 1.00 60.28 182 GLU A O 1
ATOM 1459 N N . VAL A 1 183 ? -18.325 11.562 16.887 1.00 48.75 183 VAL A N 1
ATOM 1460 C CA . VAL A 1 183 ? -18.872 12.324 15.732 1.00 48.75 183 VAL A CA 1
ATOM 1461 C C . VAL A 1 183 ? -19.040 11.513 14.421 1.00 48.75 183 VAL A C 1
ATOM 1463 O O . VAL A 1 183 ? -18.111 10.812 14.019 1.00 48.75 183 VAL A O 1
ATOM 1466 N N . PRO A 1 184 ? -20.195 11.632 13.708 1.00 51.88 184 PRO A N 1
ATOM 1467 C CA . PRO A 1 184 ? -21.310 12.573 13.913 1.00 51.88 184 PRO A CA 1
ATOM 1468 C C . PRO A 1 184 ? -22.641 11.937 14.345 1.00 51.88 184 PRO A C 1
ATOM 1470 O O . PRO A 1 184 ? -22.972 10.812 13.976 1.00 51.88 184 PRO A O 1
ATOM 1473 N N . LYS A 1 185 ? -23.408 12.721 15.112 1.00 36.78 185 LYS A N 1
ATOM 1474 C CA . LYS A 1 185 ? -24.876 12.677 15.111 1.00 36.78 185 LYS A CA 1
ATOM 1475 C C . LYS A 1 185 ? -25.405 13.280 13.816 1.00 36.78 185 LYS A C 1
ATOM 1477 O O . LYS A 1 185 ? -24.759 14.242 13.343 1.00 36.78 185 LYS A O 1
#

Radius of gyration: 28.43 Å; chains: 1; bounding box: 72×59×74 Å

pLDDT: mean 80.47, std 12.18, range [36.78, 95.31]

Secondary structure (DSSP, 8-state):
-PPPHHHHS-TT-----------------TT----S-HHHHHHH--HHHHHHHHHHHHTPPPPSTTSSPPPPPSEE-GGGS-EE-HHHHHHHHSSHHHHHHHHHHHHHHHHHHHHHHHHHHHHHHHHTT--GGGHHHHHHHHHHHS--HHHHHTT--HHHHHHHHHHHHHHHHHHHHSGGG----